Protein AF-A0A1J4SMI7-F1 (afdb_monomer_lite)

pLDDT: mean 74.28, std 28.97, range [27.97, 98.94]

Secondary structure (DSSP, 8-state):
----------------SS-HHHHHHHHHHHHHHHHHT----TT-SHHHHHHHHHH----SEEEEE---TT--HHHHTT--TTTEEEEE-GGG---HHHHHHHHIIIIIT--SEEEEEEETT-HHHHHHHHT----TTHHHHHHHHHHHHHHHHHH-TT--HHHHHHHHHHHHHHHHHHHHHHH-HHHHHHHHTTSSEEEEEEE-TTT--EEEEES-TTHHHHHHHHHHH--PPPPPPPPPPPPPPPP----------------------------------PPPP---------------------------------------------------PPPP-------

Foldseek 3Di:
DDDDDDDDDLPDDQDQPDALVVLVVLQQVQLVCLLVVNQPLPLADPVSVVCCVPVNAQEQEEEQEEPPPLCPPCSLSSHYDRHYHYHYYQLSADDDVNLVSVCCCCRVNSHQEYEREYEQPRPLLVCLLVVPDDDDCSVVVNVRLNVLLVVLCVVCVPDDDRRSSVSSRVSSQLSRLLCNLQVDPNVVVCVVVSSHFYWYWYQYSPSSHIPTPGHRPCSVVSSVVNCVVCPDDDDPDDDDDDDDDDDDDDDDDDDDDDDDDDDDDDDDDDDDDDDDDDDDDDDDDDDDDDDDDDDDDDDDDDDDDDDDDDDDDDDDDDDPDDDDDDDDDDDDDDDDDDDDDDDDDDD

Radius of gyration: 36.28 Å; chains: 1; bounding box: 124×106×62 Å

Sequence (347 aa):
MTFGFCAQAFASTFVPALPADEAMQLLKDGNARYAAGESKHQHQGADRRAETATGGQHPVATIIGCSDSREPLEIIFDQGVGDIFVIRVAGNVAGPDELGSIEYGVGHLGTPVILVLGHTGCGAVTAAVENARVHGNIPALINQIKPAVAKAKYWTPTARGAELLSKAIKANVWLTMENILRKSAEVREAVKDGQVLLVGGIYDLTTGKVEWLGQHPEQGKILAAASLVHKPKPKPKPKPKPKPKAESDSAAEAPAAEASAAETPGDAASAKSSASSAPVAPAKSGKTGKTGKPAKSTRSGKGGKAAKPATSDAQDEINPNAHSEGAGELLAPEPAAPAKSAKARHK

Structure (mmCIF, N/CA/C/O backbone):
data_AF-A0A1J4SMI7-F1
#
_entry.id   AF-A0A1J4SMI7-F1
#
loop_
_atom_site.group_PDB
_atom_site.id
_atom_site.type_symbol
_atom_site.label_atom_id
_atom_site.label_alt_id
_atom_site.label_comp_id
_atom_site.label_asym_id
_atom_site.label_entity_id
_atom_site.label_seq_id
_atom_site.pdbx_PDB_ins_code
_atom_site.Cartn_x
_atom_site.Cartn_y
_atom_site.Cartn_z
_atom_site.occupancy
_atom_site.B_iso_or_equiv
_atom_site.auth_seq_id
_atom_site.auth_comp_id
_atom_site.auth_asym_id
_atom_site.auth_atom_id
_atom_site.pdbx_PDB_model_num
ATOM 1 N N . MET A 1 1 ? -44.804 -14.123 -5.224 1.00 38.84 1 MET A N 1
ATOM 2 C CA . MET A 1 1 ? -44.233 -13.099 -6.128 1.00 38.84 1 MET A CA 1
ATOM 3 C C . MET A 1 1 ? -43.332 -12.196 -5.305 1.00 38.84 1 MET A C 1
ATOM 5 O O . MET A 1 1 ? -43.740 -11.794 -4.226 1.00 38.84 1 MET A O 1
ATOM 9 N N . THR A 1 2 ? -42.112 -11.945 -5.771 1.00 41.56 2 THR A N 1
ATOM 10 C CA . THR A 1 2 ? -41.060 -11.180 -5.084 1.00 41.56 2 THR A CA 1
ATOM 11 C C . THR A 1 2 ? -41.005 -9.740 -5.589 1.00 41.56 2 THR A C 1
ATOM 13 O O . THR A 1 2 ? -40.632 -9.531 -6.734 1.00 41.56 2 THR A O 1
ATOM 16 N N . PHE A 1 3 ? -41.306 -8.760 -4.734 1.00 39.16 3 PHE A N 1
ATOM 17 C CA . PHE A 1 3 ? -40.958 -7.336 -4.889 1.00 39.16 3 PHE A CA 1
ATOM 18 C C . PHE A 1 3 ? -41.035 -6.678 -3.497 1.00 39.16 3 PHE A C 1
ATOM 20 O O . PHE A 1 3 ? -41.968 -6.960 -2.755 1.00 39.16 3 PHE A O 1
ATOM 27 N N . GLY A 1 4 ? -40.119 -5.811 -3.068 1.00 34.34 4 GLY A N 1
ATOM 28 C CA . GLY A 1 4 ? -38.820 -5.461 -3.641 1.00 34.34 4 GLY A CA 1
ATOM 29 C C . GLY A 1 4 ? -38.078 -4.524 -2.681 1.00 34.34 4 GLY A C 1
ATOM 30 O O . GLY A 1 4 ? -38.677 -3.585 -2.163 1.00 34.34 4 GLY A O 1
ATOM 31 N N . PHE A 1 5 ? -36.789 -4.768 -2.427 1.00 39.06 5 PHE A N 1
ATOM 32 C CA . PHE A 1 5 ? -35.97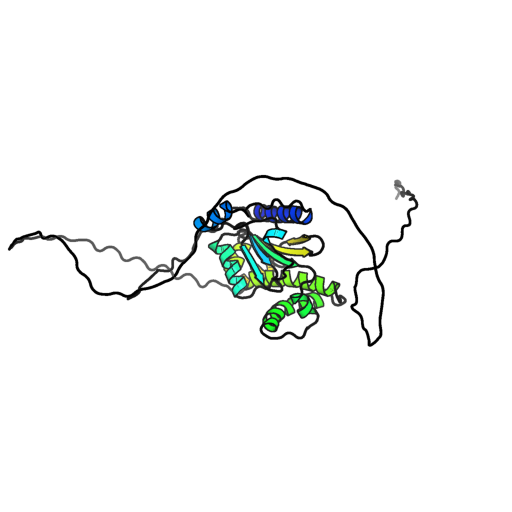4 -3.838 -1.642 1.00 39.06 5 PHE A CA 1
ATOM 33 C C . PHE A 1 5 ? -35.605 -2.639 -2.519 1.00 39.06 5 PHE A C 1
ATOM 35 O O . PHE A 1 5 ? -34.861 -2.769 -3.491 1.00 39.06 5 PHE A O 1
ATOM 42 N N . CYS A 1 6 ? -36.157 -1.471 -2.194 1.00 41.78 6 CYS A N 1
ATOM 43 C CA . CYS A 1 6 ? -35.802 -0.228 -2.861 1.00 41.78 6 CYS A CA 1
ATOM 44 C C . CYS A 1 6 ? -34.382 0.165 -2.434 1.00 41.78 6 CYS A C 1
ATOM 46 O O . CYS A 1 6 ? -34.146 0.417 -1.252 1.00 41.78 6 CYS A O 1
ATOM 48 N N . ALA A 1 7 ? -33.443 0.197 -3.380 1.00 44.12 7 ALA A N 1
ATOM 49 C CA . ALA A 1 7 ? -32.073 0.611 -3.112 1.00 44.12 7 ALA A CA 1
ATOM 50 C C . ALA A 1 7 ? -32.055 2.078 -2.655 1.00 44.12 7 ALA A C 1
ATOM 52 O O . ALA A 1 7 ? -32.277 2.994 -3.451 1.00 44.12 7 ALA A O 1
ATOM 53 N N . GLN A 1 8 ? -31.790 2.305 -1.368 1.00 43.31 8 GLN A N 1
ATOM 54 C CA . GLN A 1 8 ? -31.476 3.639 -0.877 1.00 43.31 8 GLN A CA 1
ATOM 55 C C . GLN A 1 8 ? -30.135 4.059 -1.479 1.00 43.31 8 GLN A C 1
ATOM 57 O O . GLN A 1 8 ? -29.125 3.378 -1.317 1.00 43.31 8 GLN A O 1
ATOM 62 N N . ALA A 1 9 ? -30.131 5.180 -2.198 1.00 44.16 9 ALA A N 1
ATOM 63 C CA . ALA A 1 9 ? -28.894 5.792 -2.647 1.00 44.16 9 ALA A CA 1
ATOM 64 C C . ALA A 1 9 ? -28.110 6.257 -1.412 1.00 44.16 9 ALA A C 1
ATOM 66 O O . ALA A 1 9 ? -28.589 7.122 -0.676 1.00 44.16 9 ALA A O 1
ATOM 67 N N . PHE A 1 10 ? -26.920 5.692 -1.200 1.00 46.53 10 PHE A N 1
ATOM 68 C CA . PHE A 1 10 ? -26.015 6.050 -0.109 1.00 46.53 10 PHE A CA 1
ATOM 69 C C . PHE A 1 10 ? -25.400 7.440 -0.333 1.00 46.53 10 PHE A C 1
ATOM 71 O O . PHE A 1 10 ? -24.218 7.589 -0.611 1.00 46.53 10 PHE A O 1
ATOM 78 N N . ALA A 1 11 ? -26.211 8.484 -0.177 1.00 40.84 11 ALA A N 1
ATOM 79 C CA . ALA A 1 11 ? -25.735 9.841 0.061 1.00 40.84 11 ALA A CA 1
ATOM 80 C C . ALA A 1 11 ? -25.455 10.019 1.564 1.00 40.84 11 ALA A C 1
ATOM 82 O O . ALA A 1 11 ? -26.064 10.863 2.221 1.00 40.84 11 ALA A O 1
ATOM 83 N N . SER A 1 12 ? -24.575 9.176 2.116 1.00 46.19 12 SER A N 1
ATOM 84 C CA . SER A 1 12 ? -24.061 9.377 3.470 1.00 46.19 12 SER A CA 1
ATOM 85 C C . SER A 1 12 ? -23.125 10.581 3.451 1.00 46.19 12 SER A C 1
ATOM 87 O O . SER A 1 12 ? -22.242 10.675 2.598 1.00 46.19 12 SER A O 1
ATOM 89 N N . THR A 1 13 ? -23.317 11.529 4.363 1.00 47.41 13 THR A N 1
ATOM 90 C CA . THR A 1 13 ? -22.372 12.634 4.535 1.00 47.41 13 THR A CA 1
ATOM 91 C C . THR A 1 13 ? -21.092 12.080 5.144 1.00 47.41 13 THR A C 1
ATOM 93 O O . THR A 1 13 ? -21.069 11.781 6.337 1.00 47.41 13 THR A O 1
ATOM 96 N N . PHE A 1 14 ? -20.048 11.939 4.325 1.00 54.88 14 PHE A N 1
ATOM 97 C CA . PHE A 1 14 ? -18.729 11.487 4.760 1.00 54.88 14 PHE A CA 1
ATOM 98 C C . PHE A 1 14 ? -18.208 12.379 5.899 1.00 54.88 14 PHE A C 1
ATOM 100 O O . PHE A 1 14 ? -17.877 13.549 5.694 1.00 54.88 14 PHE A O 1
ATOM 107 N N . VAL A 1 15 ? -18.155 11.806 7.100 1.00 55.84 15 VAL A N 1
ATOM 108 C CA . VAL A 1 15 ? -17.465 12.341 8.273 1.00 55.84 15 VAL A CA 1
ATOM 109 C C . VAL A 1 15 ? -16.682 11.164 8.855 1.00 55.84 15 VAL A C 1
ATOM 111 O O . VAL A 1 15 ? -17.299 10.272 9.442 1.00 55.84 15 VAL A O 1
ATOM 114 N N . PRO A 1 16 ? -15.357 11.099 8.653 1.00 62.56 16 PRO A N 1
ATOM 115 C CA . PRO A 1 16 ? -14.558 10.025 9.211 1.00 62.56 16 PRO A CA 1
ATOM 116 C C . PRO A 1 16 ? -14.486 10.219 10.727 1.00 62.56 16 PRO A C 1
ATOM 118 O O . PRO A 1 16 ? -14.353 11.343 11.213 1.00 62.56 16 PRO A O 1
ATOM 121 N N . ALA A 1 17 ? -14.572 9.126 11.487 1.00 71.44 17 ALA A N 1
ATOM 122 C CA . ALA A 1 17 ? -14.535 9.187 12.951 1.00 71.44 17 ALA A CA 1
ATOM 123 C C . ALA A 1 17 ? -13.172 9.648 13.507 1.00 71.44 17 ALA A C 1
ATOM 125 O O . ALA A 1 17 ? -13.088 10.048 14.665 1.00 71.44 17 ALA A O 1
ATOM 126 N N . LEU A 1 18 ? -12.122 9.595 12.679 1.00 87.94 18 LEU A N 1
ATOM 127 C CA . LEU A 1 18 ? -10.755 9.980 13.006 1.00 87.94 18 LEU A CA 1
ATOM 128 C C . LEU A 1 18 ? -10.194 10.916 11.915 1.00 87.94 18 LEU A C 1
ATOM 130 O O . LEU A 1 18 ? -10.392 10.636 10.728 1.00 87.94 18 LEU A O 1
ATOM 134 N N . PRO A 1 19 ? -9.479 11.999 12.266 1.00 93.06 19 PRO A N 1
ATOM 135 C CA . PRO A 1 19 ? -8.721 12.803 11.309 1.00 93.06 19 PRO A CA 1
ATOM 136 C C . PRO A 1 19 ? -7.661 11.989 10.547 1.00 93.06 19 PRO A C 1
ATOM 138 O O . PRO A 1 19 ? -7.075 11.039 11.068 1.00 93.06 19 PRO A O 1
ATOM 141 N N . ALA A 1 20 ? -7.394 12.364 9.293 1.00 95.75 20 ALA A N 1
ATOM 142 C CA . ALA A 1 20 ? -6.489 11.614 8.416 1.00 95.75 20 ALA A CA 1
ATOM 143 C C . ALA A 1 20 ? -5.011 11.674 8.846 1.00 95.75 20 ALA A C 1
ATOM 145 O O . ALA A 1 20 ? -4.246 10.745 8.588 1.00 95.75 20 ALA A O 1
ATOM 146 N N . ASP A 1 21 ? -4.596 12.757 9.497 1.00 95.69 21 ASP A N 1
ATOM 147 C CA . ASP A 1 21 ? -3.267 12.925 10.085 1.00 95.69 21 ASP A CA 1
ATOM 148 C C . ASP A 1 21 ? -3.081 12.059 11.338 1.00 95.69 21 ASP A C 1
ATOM 150 O O . ASP A 1 21 ? -2.047 11.402 11.464 1.00 95.69 21 ASP A O 1
ATOM 154 N N . GLU A 1 22 ? -4.096 11.972 12.200 1.00 96.94 22 GLU A N 1
ATOM 155 C CA . GLU A 1 22 ? -4.106 11.072 13.360 1.00 96.94 22 GLU A CA 1
ATOM 156 C C . GLU A 1 22 ? -4.107 9.595 12.928 1.00 96.94 22 GLU A C 1
ATOM 158 O O . GLU A 1 22 ? -3.269 8.816 13.386 1.00 96.94 22 GLU A O 1
ATOM 163 N N . ALA A 1 23 ? -4.943 9.222 11.953 1.00 97.50 23 ALA A N 1
ATOM 164 C CA . ALA A 1 23 ? -4.926 7.893 11.335 1.00 97.50 23 ALA A CA 1
ATOM 165 C C . ALA A 1 23 ? -3.545 7.541 10.746 1.00 97.50 23 ALA A C 1
ATOM 167 O O . ALA A 1 23 ? -3.024 6.444 10.961 1.00 97.50 23 ALA A O 1
ATOM 168 N N . MET A 1 24 ? -2.904 8.486 10.049 1.00 98.25 24 MET A N 1
ATOM 169 C CA . MET A 1 24 ? -1.536 8.310 9.550 1.00 98.25 24 MET A CA 1
ATOM 170 C C . MET A 1 24 ? -0.500 8.179 10.666 1.00 98.25 24 MET A C 1
ATOM 172 O O . MET A 1 24 ? 0.494 7.472 10.480 1.00 98.25 24 MET A O 1
ATOM 176 N N . GLN A 1 25 ? -0.687 8.857 11.799 1.00 98.44 25 GLN A N 1
ATOM 177 C CA . GLN A 1 25 ? 0.225 8.753 12.932 1.00 98.44 25 GLN A CA 1
ATOM 178 C C . GLN A 1 25 ? 0.105 7.386 13.616 1.00 98.44 25 GLN A C 1
ATOM 180 O O . GLN A 1 25 ? 1.134 6.767 13.873 1.00 98.44 25 GLN A O 1
ATOM 185 N N . LEU A 1 26 ? -1.110 6.848 13.779 1.00 98.06 26 LEU A N 1
ATOM 186 C CA . LEU A 1 26 ? -1.328 5.483 14.281 1.00 98.06 26 LEU A CA 1
ATOM 187 C C . LEU A 1 26 ? -0.586 4.430 13.442 1.00 98.06 26 LEU A C 1
ATOM 189 O O . LEU A 1 26 ? 0.089 3.567 14.008 1.00 98.06 26 LEU A O 1
ATOM 193 N N . LEU A 1 27 ? -0.644 4.528 12.106 1.00 98.69 27 LEU A N 1
ATOM 194 C CA . LEU A 1 27 ? 0.093 3.626 11.209 1.00 98.69 27 LEU A CA 1
ATOM 195 C C . LEU A 1 27 ? 1.616 3.791 11.341 1.00 98.69 27 LEU A C 1
ATOM 197 O O . LEU A 1 27 ? 2.344 2.799 11.393 1.00 98.69 27 LEU A O 1
ATOM 201 N N . LYS A 1 28 ? 2.121 5.029 11.423 1.00 98.81 28 LYS A N 1
ATOM 202 C CA . LYS A 1 28 ? 3.559 5.301 11.603 1.00 98.81 28 LYS A CA 1
ATOM 203 C C . LYS A 1 28 ? 4.084 4.763 12.929 1.00 98.81 28 LYS A C 1
ATOM 205 O O . LYS A 1 28 ? 5.100 4.073 12.936 1.00 98.81 28 LYS A O 1
ATOM 210 N N . ASP A 1 29 ? 3.383 5.038 14.024 1.00 98.69 29 ASP A N 1
ATOM 211 C CA . ASP A 1 29 ? 3.750 4.576 15.362 1.00 98.69 29 ASP A CA 1
ATOM 212 C C . ASP A 1 29 ? 3.643 3.053 15.462 1.00 98.69 29 ASP A C 1
ATOM 214 O O . ASP A 1 29 ? 4.455 2.412 16.126 1.00 98.69 29 ASP A O 1
ATOM 218 N N . GLY A 1 30 ? 2.649 2.462 14.798 1.00 98.75 30 GLY A N 1
ATOM 219 C CA . GLY A 1 30 ? 2.491 1.020 14.664 1.00 98.75 30 GLY A CA 1
ATOM 220 C C . GLY A 1 30 ? 3.671 0.359 13.961 1.00 98.75 30 GLY A C 1
ATOM 221 O O . GLY A 1 30 ? 4.266 -0.577 14.498 1.00 98.75 30 GLY A O 1
ATOM 222 N N . ASN A 1 31 ? 4.084 0.901 12.813 1.00 98.81 31 ASN A N 1
ATOM 223 C CA . ASN A 1 31 ? 5.259 0.405 12.100 1.00 98.81 31 ASN A CA 1
ATOM 224 C C . ASN A 1 31 ? 6.570 0.637 12.860 1.00 98.81 31 ASN A C 1
ATOM 226 O O . ASN A 1 31 ? 7.440 -0.232 12.848 1.00 98.81 31 ASN A O 1
ATOM 230 N N . ALA A 1 32 ? 6.703 1.761 13.568 1.00 98.81 32 ALA A N 1
ATOM 231 C CA . ALA A 1 32 ? 7.854 2.015 14.428 1.00 98.81 32 ALA A CA 1
ATOM 232 C C . ALA A 1 32 ? 7.977 0.957 15.539 1.00 98.81 32 ALA A C 1
ATOM 234 O O . ALA A 1 32 ? 9.067 0.422 15.739 1.00 98.81 32 ALA A O 1
ATOM 235 N N . ARG A 1 33 ? 6.865 0.597 16.201 1.00 98.75 33 ARG A N 1
ATOM 236 C CA . ARG A 1 33 ? 6.833 -0.482 17.207 1.00 98.75 33 ARG A CA 1
ATOM 237 C C . ARG A 1 33 ? 7.173 -1.841 16.606 1.00 98.75 33 ARG A C 1
ATOM 239 O O . ARG A 1 33 ? 8.028 -2.534 17.148 1.00 98.75 33 ARG A O 1
ATOM 246 N N . TYR A 1 34 ? 6.565 -2.200 15.475 1.00 98.69 34 TYR A N 1
ATOM 247 C CA . TYR A 1 34 ? 6.862 -3.457 14.784 1.00 98.69 34 TYR A CA 1
ATOM 248 C C . TYR A 1 34 ? 8.352 -3.577 14.421 1.00 98.69 34 TYR A C 1
ATOM 250 O O . TYR A 1 34 ? 8.999 -4.558 14.784 1.00 98.69 34 TYR A O 1
ATOM 258 N N . ALA A 1 35 ? 8.927 -2.547 13.792 1.00 98.56 35 ALA A N 1
ATOM 259 C CA . ALA A 1 35 ? 10.336 -2.526 13.395 1.00 98.56 35 ALA A CA 1
ATOM 260 C C . ALA A 1 35 ? 11.323 -2.501 14.582 1.00 98.56 35 ALA A C 1
ATOM 262 O O . ALA A 1 35 ? 12.492 -2.842 14.410 1.00 98.56 35 ALA A O 1
ATOM 263 N N . ALA A 1 36 ? 10.875 -2.089 15.773 1.00 98.50 36 ALA A N 1
ATOM 264 C CA . ALA A 1 36 ? 11.653 -2.136 17.013 1.00 98.50 36 ALA A CA 1
ATOM 265 C C . ALA A 1 36 ? 11.511 -3.467 17.783 1.00 98.50 36 ALA A C 1
ATOM 267 O O . ALA A 1 36 ? 12.274 -3.711 18.714 1.00 98.50 36 ALA A O 1
ATOM 268 N N . GLY A 1 37 ? 10.557 -4.332 17.415 1.00 98.12 37 GLY A N 1
ATOM 269 C CA . GLY A 1 37 ? 10.196 -5.518 18.204 1.00 98.12 37 GLY A CA 1
ATOM 270 C C . GLY A 1 37 ? 9.331 -5.207 19.436 1.00 98.12 37 GLY A C 1
ATOM 271 O O . GLY A 1 37 ? 9.250 -6.021 20.351 1.00 98.12 37 GLY A O 1
ATOM 272 N N . GLU A 1 38 ? 8.676 -4.043 19.457 1.00 98.38 38 GLU A N 1
ATOM 273 C CA . GLU A 1 38 ? 7.892 -3.490 20.575 1.00 98.38 38 GLU A CA 1
ATOM 274 C C . GLU A 1 38 ? 6.372 -3.476 20.291 1.00 98.38 38 GLU A C 1
ATOM 276 O O . GLU A 1 38 ? 5.623 -2.655 20.832 1.00 98.38 38 GLU A O 1
ATOM 281 N N . SER A 1 39 ? 5.902 -4.358 19.402 1.00 98.12 39 SER A N 1
ATOM 282 C CA . SER A 1 39 ? 4.478 -4.519 19.075 1.00 98.12 39 SER A CA 1
ATOM 283 C C . SER A 1 39 ? 3.621 -4.754 20.323 1.00 98.12 39 SER A C 1
ATOM 285 O O . SER A 1 39 ? 3.943 -5.575 21.183 1.00 98.12 39 SER A O 1
ATOM 287 N N . LYS A 1 40 ? 2.493 -4.044 20.415 1.00 97.31 40 LYS A N 1
ATOM 288 C CA . LYS A 1 40 ? 1.546 -4.142 21.535 1.00 97.31 40 LYS A CA 1
ATOM 289 C C . LYS A 1 40 ? 0.486 -5.219 21.320 1.00 97.31 40 LYS A C 1
ATOM 291 O O . LYS A 1 40 ? -0.157 -5.610 22.292 1.00 97.31 40 LYS A O 1
ATOM 296 N N . HIS A 1 41 ? 0.276 -5.669 20.079 1.00 96.06 41 HIS A N 1
ATOM 297 C CA . HIS A 1 41 ? -0.694 -6.714 19.720 1.00 96.06 41 HIS A CA 1
ATOM 298 C C . HIS A 1 41 ? -2.122 -6.432 20.230 1.00 96.06 41 HIS A C 1
ATOM 300 O O . HIS A 1 41 ? -2.857 -7.330 20.654 1.00 96.06 41 HIS A O 1
ATOM 306 N N . GLN A 1 42 ? -2.520 -5.157 20.207 1.00 93.56 42 GLN A N 1
ATOM 307 C CA . GLN A 1 42 ? -3.856 -4.727 20.616 1.00 93.56 42 GLN A CA 1
ATOM 308 C C . GLN A 1 42 ? -4.923 -5.293 19.668 1.00 93.56 42 GLN A C 1
ATOM 310 O O . GLN A 1 42 ? -4.643 -5.625 18.520 1.00 93.56 42 GLN A O 1
ATOM 315 N N . HIS A 1 43 ? -6.158 -5.432 20.161 1.00 96.06 43 HIS A N 1
ATOM 316 C CA . HIS A 1 43 ? -7.322 -5.808 19.343 1.00 96.06 43 HIS A CA 1
ATOM 317 C C . HIS A 1 43 ? -7.246 -7.203 18.665 1.00 96.06 43 HIS A C 1
ATOM 319 O O . HIS A 1 43 ? -7.962 -7.478 17.705 1.00 96.06 43 HIS A O 1
ATOM 325 N N . GLN A 1 44 ? -6.440 -8.136 19.190 1.00 96.56 44 GLN A N 1
ATOM 326 C CA . GLN A 1 44 ? -6.340 -9.523 18.678 1.00 96.56 44 GLN A CA 1
ATOM 327 C C . GLN A 1 44 ? -7.155 -10.556 19.500 1.00 96.56 44 GLN A C 1
ATOM 329 O O . GLN A 1 44 ? -7.315 -11.716 19.103 1.00 96.56 44 GLN A O 1
ATOM 334 N N . GLY A 1 45 ? -7.694 -10.140 20.653 1.00 97.06 45 GLY A N 1
ATOM 335 C CA . GLY A 1 45 ? -8.413 -10.989 21.612 1.00 97.06 45 GLY A CA 1
ATOM 336 C C . GLY A 1 45 ? -9.809 -11.455 21.171 1.00 97.06 45 GLY A C 1
ATOM 337 O O . GLY A 1 45 ? -10.350 -11.024 20.154 1.00 97.06 45 GLY A O 1
ATOM 338 N N . ALA A 1 46 ? -10.411 -12.354 21.959 1.00 97.75 46 ALA A N 1
ATOM 339 C CA . ALA A 1 46 ? -11.765 -12.858 21.705 1.00 97.75 46 ALA A CA 1
ATOM 340 C C . ALA A 1 46 ? -12.834 -11.760 21.815 1.00 97.75 46 ALA A C 1
ATOM 342 O O . ALA A 1 46 ? -13.723 -11.703 20.967 1.00 97.75 46 ALA A O 1
ATOM 343 N N . ASP A 1 47 ? -12.695 -10.867 22.795 1.00 96.94 47 ASP A N 1
ATOM 344 C CA . ASP A 1 47 ? -13.657 -9.795 23.064 1.00 96.94 47 ASP A CA 1
ATOM 345 C C . ASP A 1 47 ? -13.757 -8.825 21.880 1.00 96.94 47 ASP A C 1
ATOM 347 O O . ASP A 1 47 ? -14.857 -8.531 21.422 1.00 96.94 47 ASP A O 1
ATOM 351 N N . ARG A 1 48 ? -12.615 -8.441 21.287 1.00 97.12 48 ARG A N 1
ATOM 352 C CA . ARG A 1 48 ? -12.582 -7.622 20.064 1.00 97.12 48 ARG A CA 1
ATOM 353 C C . ARG A 1 48 ? -13.263 -8.312 18.885 1.00 97.12 48 ARG A C 1
ATOM 355 O O . ARG A 1 48 ? -13.999 -7.670 18.149 1.00 97.12 48 ARG A O 1
ATOM 362 N N . ARG A 1 49 ? -13.056 -9.623 18.703 1.00 97.38 49 ARG A N 1
ATOM 363 C CA . ARG A 1 49 ? -13.749 -10.368 17.637 1.00 97.38 49 ARG A CA 1
ATOM 364 C C . ARG A 1 49 ? -15.261 -10.380 17.853 1.00 97.38 49 ARG A C 1
ATOM 366 O O . ARG A 1 49 ? -15.994 -10.241 16.879 1.00 97.38 49 ARG A O 1
ATOM 373 N N . ALA A 1 50 ? -15.719 -10.533 19.097 1.00 97.56 50 ALA A N 1
ATOM 374 C CA . ALA A 1 50 ? -17.139 -10.485 19.437 1.00 97.56 50 ALA A CA 1
ATOM 375 C C . ALA A 1 50 ? -17.733 -9.087 19.194 1.00 97.56 50 ALA A C 1
ATOM 377 O O . ALA A 1 50 ? -18.777 -8.987 18.555 1.00 97.56 50 ALA A O 1
ATOM 378 N N . GLU A 1 51 ? -17.036 -8.032 19.627 1.00 96.00 51 GLU A N 1
ATOM 379 C CA . GLU A 1 51 ? -17.370 -6.627 19.364 1.00 96.00 51 GLU A CA 1
ATOM 380 C C . GLU A 1 51 ? -17.530 -6.368 17.859 1.00 96.00 51 GLU A C 1
ATOM 382 O O . GLU A 1 51 ? -18.599 -5.957 17.415 1.00 96.00 51 GLU A O 1
ATOM 387 N N . THR A 1 52 ? -16.514 -6.684 17.048 1.00 95.88 52 THR A N 1
ATOM 388 C CA . THR A 1 52 ? -16.555 -6.409 15.601 1.00 95.88 52 THR A CA 1
ATOM 389 C C . THR A 1 52 ? -17.570 -7.266 14.843 1.00 95.88 52 THR A C 1
ATOM 391 O O . THR A 1 52 ? -18.085 -6.850 13.809 1.00 95.88 52 THR A O 1
ATOM 394 N N . ALA A 1 53 ? -17.889 -8.465 15.344 1.00 96.62 53 ALA A N 1
ATOM 395 C CA . ALA A 1 53 ? -18.869 -9.348 14.714 1.00 96.62 53 ALA A CA 1
ATOM 396 C C . ALA A 1 53 ? -20.320 -8.863 14.888 1.00 96.62 53 ALA A C 1
ATOM 398 O O . ALA A 1 53 ? -21.167 -9.209 14.065 1.00 96.62 53 ALA A O 1
ATOM 399 N N . THR A 1 54 ? -20.619 -8.089 15.938 1.00 96.19 54 THR A N 1
ATOM 400 C CA . THR A 1 54 ? -21.974 -7.573 16.213 1.00 96.19 54 THR A CA 1
ATOM 401 C C . THR A 1 54 ? -22.116 -6.072 15.966 1.00 96.19 54 THR A C 1
ATOM 403 O O . THR A 1 54 ? -23.178 -5.640 15.525 1.00 96.19 54 THR A O 1
ATOM 406 N N . GLY A 1 55 ? -21.068 -5.284 16.222 1.00 93.44 55 GLY A N 1
ATOM 407 C CA . GLY A 1 55 ? -21.034 -3.832 16.016 1.00 93.44 55 GLY A CA 1
ATOM 408 C C . GLY A 1 55 ? -20.567 -3.391 14.625 1.00 93.44 55 GLY A C 1
ATOM 409 O O . GLY A 1 55 ? -20.774 -2.239 14.258 1.00 93.44 55 GLY A O 1
ATOM 410 N N . GLY A 1 56 ? -19.972 -4.292 13.837 1.00 94.50 56 GLY A N 1
ATOM 411 C CA . GLY A 1 56 ? -19.337 -3.961 12.560 1.00 94.50 56 GLY A CA 1
ATOM 412 C C . GLY A 1 56 ? -17.870 -3.544 12.717 1.00 94.50 56 GLY A C 1
ATOM 413 O O . GLY A 1 56 ? -17.233 -3.807 13.734 1.00 94.50 56 GLY A O 1
ATOM 414 N N . GLN A 1 57 ? -17.309 -2.920 11.679 1.00 94.38 57 GLN A N 1
ATOM 415 C CA . GLN A 1 57 ? -15.905 -2.503 11.643 1.00 94.38 57 GLN A CA 1
ATOM 416 C C . GLN A 1 57 ? -15.776 -0.996 11.400 1.00 94.38 57 GLN A C 1
ATOM 418 O O . GLN A 1 57 ? -16.502 -0.435 10.579 1.00 94.38 57 GLN A O 1
ATOM 423 N N . HIS A 1 58 ? -14.810 -0.364 12.068 1.00 94.94 58 HIS A N 1
ATOM 424 C CA . HIS A 1 58 ? -14.510 1.067 11.939 1.00 94.94 58 HIS A CA 1
ATOM 425 C C . HIS A 1 58 ? -13.003 1.289 11.716 1.00 94.94 58 HIS A C 1
ATOM 427 O O . HIS A 1 58 ? -12.319 1.817 12.594 1.00 94.94 58 HIS A O 1
ATOM 433 N N . PRO A 1 59 ? -12.460 0.827 10.574 1.00 97.62 59 PRO A N 1
ATOM 434 C CA . PRO A 1 59 ? -11.034 0.903 10.306 1.00 97.62 59 PRO A CA 1
ATOM 435 C C . PRO A 1 59 ? -10.553 2.346 10.115 1.00 97.62 59 PRO A C 1
ATOM 437 O O . PRO A 1 59 ? -11.233 3.169 9.504 1.00 97.62 59 PRO A O 1
ATOM 440 N N . VAL A 1 60 ? -9.338 2.645 10.577 1.00 97.38 60 VAL A N 1
ATOM 441 C CA . VAL A 1 60 ? -8.728 3.984 10.456 1.00 97.38 60 VAL A CA 1
ATOM 442 C C . VAL A 1 60 ? -8.097 4.231 9.082 1.00 97.38 60 VAL A C 1
ATOM 444 O O . VAL A 1 60 ? -7.830 5.373 8.716 1.00 97.38 60 VAL A O 1
ATOM 447 N N . ALA A 1 61 ? -7.863 3.176 8.299 1.00 98.56 61 ALA A N 1
ATOM 448 C CA . ALA A 1 61 ? -7.290 3.270 6.962 1.00 98.56 61 ALA A CA 1
ATOM 449 C C . ALA A 1 61 ? -7.733 2.114 6.059 1.00 98.56 61 ALA A C 1
ATOM 451 O O . ALA A 1 61 ? -7.892 0.980 6.515 1.00 98.56 61 ALA A O 1
ATOM 452 N N . THR A 1 62 ? -7.841 2.400 4.764 1.00 98.81 62 THR A N 1
ATOM 453 C CA . THR A 1 62 ? -7.833 1.402 3.692 1.00 98.81 62 THR A CA 1
ATOM 454 C C . THR A 1 62 ? -6.395 1.211 3.222 1.00 98.81 62 THR A C 1
ATOM 456 O O . THR A 1 62 ? -5.739 2.173 2.828 1.00 98.81 62 THR A O 1
ATOM 459 N N . ILE A 1 63 ? -5.879 -0.016 3.247 1.00 98.88 63 ILE A N 1
ATOM 460 C CA . ILE A 1 63 ? -4.501 -0.323 2.847 1.00 98.88 63 ILE A CA 1
ATOM 461 C C . ILE A 1 63 ? -4.520 -1.349 1.717 1.00 98.88 63 ILE A C 1
ATOM 463 O O . ILE A 1 63 ? -5.020 -2.461 1.890 1.00 98.88 63 ILE A O 1
ATOM 467 N N . ILE A 1 64 ? -3.938 -0.983 0.573 1.00 98.88 64 ILE A N 1
ATOM 468 C CA . ILE A 1 64 ? -3.665 -1.907 -0.528 1.00 98.88 64 ILE A CA 1
ATOM 469 C C . ILE A 1 64 ? -2.180 -2.274 -0.544 1.00 98.88 64 ILE A C 1
ATOM 471 O O . ILE A 1 64 ? -1.321 -1.417 -0.748 1.00 98.88 64 ILE A O 1
ATOM 475 N N . GLY A 1 65 ? -1.894 -3.556 -0.315 1.00 98.75 65 GLY A N 1
ATOM 476 C CA . GLY A 1 65 ? -0.547 -4.131 -0.282 1.00 98.75 65 GLY A CA 1
ATOM 477 C C . GLY A 1 65 ? -0.384 -5.322 -1.225 1.00 98.75 65 GLY A C 1
ATOM 478 O O . GLY A 1 65 ? -1.299 -5.694 -1.970 1.00 98.75 65 GLY A O 1
ATOM 479 N N . CYS A 1 66 ? 0.786 -5.953 -1.198 1.00 98.75 66 CYS A N 1
ATOM 480 C CA . CYS A 1 66 ? 1.057 -7.152 -1.978 1.00 98.75 66 CYS A CA 1
ATOM 481 C C . CYS A 1 66 ? 0.469 -8.406 -1.309 1.00 98.75 66 CYS A C 1
ATOM 483 O O . CYS A 1 66 ? 0.359 -8.507 -0.086 1.00 98.75 66 CYS A O 1
ATOM 485 N N . SER A 1 67 ? 0.162 -9.434 -2.103 1.00 98.56 67 SER A N 1
ATOM 486 C CA . SER A 1 67 ? -0.111 -10.793 -1.596 1.00 98.56 67 SER A CA 1
ATOM 487 C C . SER A 1 67 ? 1.146 -11.536 -1.099 1.00 98.56 67 SER A C 1
ATOM 489 O O . SER A 1 67 ? 1.053 -12.715 -0.766 1.00 98.56 67 SER A O 1
ATOM 491 N N . ASP A 1 68 ? 2.322 -10.896 -1.068 1.00 98.62 68 ASP A N 1
ATOM 492 C CA . ASP A 1 68 ? 3.570 -11.499 -0.580 1.00 98.62 68 ASP A CA 1
ATOM 493 C C . ASP A 1 68 ? 3.435 -11.907 0.896 1.00 98.62 68 ASP A C 1
ATOM 495 O O . ASP A 1 68 ? 3.088 -11.093 1.751 1.00 98.62 68 ASP A O 1
ATOM 499 N N . SER A 1 69 ? 3.693 -13.172 1.231 1.00 97.94 69 SER A N 1
ATOM 500 C CA . SER A 1 69 ? 3.478 -13.687 2.592 1.00 97.94 69 SER A CA 1
ATOM 501 C C . SER A 1 69 ? 4.354 -13.019 3.660 1.00 97.94 69 SER A C 1
ATOM 503 O O . SER A 1 69 ? 4.060 -13.154 4.846 1.00 97.94 69 SER A O 1
ATOM 505 N N . ARG A 1 70 ? 5.385 -12.265 3.255 1.00 98.44 70 ARG A N 1
ATOM 506 C CA . ARG A 1 70 ? 6.264 -11.468 4.126 1.00 98.44 70 ARG A CA 1
ATOM 507 C C . ARG A 1 70 ? 5.729 -10.056 4.401 1.00 98.44 70 ARG A C 1
ATOM 509 O O . ARG A 1 70 ? 6.351 -9.324 5.162 1.00 98.44 70 ARG A O 1
ATOM 516 N N . GLU A 1 71 ? 4.584 -9.689 3.819 1.00 98.00 71 GLU A N 1
ATOM 517 C CA . GLU A 1 71 ? 3.889 -8.409 4.023 1.00 98.00 71 GLU A CA 1
ATOM 518 C C . GLU A 1 71 ? 2.517 -8.570 4.743 1.00 98.00 71 GLU A C 1
ATOM 520 O O . GLU A 1 71 ? 1.465 -8.292 4.160 1.00 98.00 71 GLU A O 1
ATOM 525 N N . PRO A 1 72 ? 2.462 -9.072 5.997 1.00 97.44 72 PRO A N 1
ATOM 526 C CA . PRO A 1 72 ? 1.234 -9.096 6.797 1.00 97.44 72 PRO A CA 1
ATOM 527 C C . PRO A 1 72 ? 0.921 -7.701 7.369 1.00 97.44 72 PRO A C 1
ATOM 529 O O . PRO A 1 72 ? 1.494 -7.290 8.378 1.00 97.44 72 PRO A O 1
ATOM 532 N N . LEU A 1 73 ? 0.013 -6.968 6.721 1.00 98.44 73 LEU A N 1
ATOM 533 C CA . LEU A 1 73 ? -0.239 -5.544 6.984 1.00 98.44 73 LEU A CA 1
ATOM 534 C C . LEU A 1 73 ? -0.677 -5.244 8.426 1.00 98.44 73 LEU A C 1
ATOM 536 O O . LEU A 1 73 ? -0.169 -4.305 9.034 1.00 98.44 73 LEU A O 1
ATOM 540 N N . GLU A 1 74 ? -1.557 -6.061 9.001 1.00 98.56 74 GLU A N 1
ATOM 541 C CA . GLU A 1 74 ? -2.024 -5.927 10.385 1.00 98.56 74 GLU A CA 1
ATOM 542 C C . GLU A 1 74 ? -0.860 -6.037 11.380 1.00 98.56 74 GLU A C 1
ATOM 544 O O . GLU A 1 74 ? -0.783 -5.281 12.343 1.00 98.56 74 GLU A O 1
ATOM 549 N N . ILE A 1 75 ? 0.095 -6.934 11.113 1.00 98.44 75 ILE A N 1
ATOM 550 C CA . ILE A 1 75 ? 1.276 -7.139 11.959 1.00 98.44 75 ILE A CA 1
ATOM 551 C C . ILE A 1 75 ? 2.279 -5.991 11.767 1.00 98.44 75 ILE A C 1
ATOM 553 O O . ILE A 1 75 ? 2.765 -5.436 12.751 1.00 98.44 75 ILE A O 1
ATOM 557 N N . ILE A 1 76 ? 2.550 -5.601 10.516 1.00 98.56 76 ILE A N 1
ATOM 558 C CA . ILE A 1 76 ? 3.522 -4.550 10.151 1.00 98.56 76 ILE A CA 1
ATOM 559 C C . ILE A 1 76 ? 3.134 -3.176 10.701 1.00 98.56 76 ILE A C 1
ATOM 561 O O . ILE A 1 76 ? 4.017 -2.361 10.967 1.00 98.56 76 ILE A O 1
ATOM 565 N N . PHE A 1 77 ? 1.838 -2.916 10.880 1.00 98.75 77 PHE A N 1
ATOM 566 C CA . PHE A 1 77 ? 1.317 -1.690 11.485 1.00 98.75 77 PHE A CA 1
ATOM 567 C C . PHE A 1 77 ? 0.871 -1.866 12.948 1.00 98.75 77 PHE A C 1
ATOM 569 O O . PHE A 1 77 ? 0.278 -0.944 13.502 1.00 98.75 77 PHE A O 1
ATOM 576 N N . ASP A 1 78 ? 1.155 -3.006 13.592 1.00 98.56 78 ASP A N 1
ATOM 577 C CA . ASP A 1 78 ? 0.748 -3.321 14.976 1.00 98.56 78 ASP A CA 1
ATOM 578 C C . ASP A 1 78 ? -0.735 -2.992 15.257 1.00 98.56 78 ASP A C 1
ATOM 580 O O . ASP A 1 78 ? -1.076 -2.310 16.226 1.00 98.56 78 ASP A O 1
ATOM 584 N N . GLN A 1 79 ? -1.600 -3.441 14.345 1.00 98.25 79 GLN A N 1
ATOM 585 C CA . GLN A 1 79 ? -3.057 -3.315 14.375 1.00 98.25 79 GLN A CA 1
ATOM 586 C C . GLN A 1 79 ? -3.709 -4.674 14.689 1.00 98.25 79 GLN A C 1
ATOM 588 O O . GLN A 1 79 ? -3.071 -5.733 14.613 1.00 98.25 79 GLN A O 1
ATOM 593 N N . GLY A 1 80 ? -4.996 -4.662 15.031 1.00 97.62 80 GLY A N 1
ATOM 594 C CA . GLY A 1 80 ? -5.788 -5.867 15.259 1.00 97.62 80 GLY A CA 1
ATOM 595 C C . GLY A 1 80 ? -7.059 -5.945 14.416 1.00 97.62 80 GLY A C 1
ATOM 596 O O . GLY A 1 80 ? -7.184 -5.364 13.337 1.00 97.62 80 GLY A O 1
ATOM 597 N N . VAL A 1 81 ? -8.011 -6.742 14.901 1.00 97.94 81 VAL A N 1
ATOM 598 C CA . VAL A 1 81 ? -9.239 -7.073 14.174 1.00 97.94 81 VAL A CA 1
ATOM 599 C C . VAL A 1 81 ? -10.134 -5.839 14.065 1.00 97.94 81 VAL A C 1
ATOM 601 O O . VAL A 1 81 ? -10.554 -5.279 15.076 1.00 97.94 81 VAL A O 1
ATOM 604 N N . GLY A 1 82 ? -10.450 -5.455 12.825 1.00 96.94 82 GLY A N 1
ATOM 605 C CA . GLY A 1 82 ? -11.339 -4.335 12.500 1.00 96.94 82 GLY A CA 1
ATOM 606 C C . GLY A 1 82 ? -10.662 -2.964 12.404 1.00 96.94 82 GLY A C 1
ATOM 607 O O . GLY A 1 82 ? -11.336 -2.011 12.024 1.00 96.94 82 GLY A O 1
ATOM 608 N N . ASP A 1 83 ? -9.362 -2.866 12.699 1.00 97.62 83 ASP A N 1
ATOM 609 C CA . ASP A 1 83 ? -8.645 -1.585 12.815 1.00 97.62 83 ASP A CA 1
ATOM 610 C C . ASP A 1 83 ? -8.179 -1.013 11.465 1.00 97.62 83 ASP A C 1
ATOM 612 O O . ASP A 1 83 ? -8.089 0.203 11.303 1.00 97.62 83 ASP A O 1
ATOM 616 N N . ILE A 1 84 ? -7.918 -1.869 10.473 1.00 98.50 84 ILE A N 1
ATOM 617 C CA . ILE A 1 84 ? -7.587 -1.479 9.093 1.00 98.50 84 ILE A CA 1
ATOM 618 C C . ILE A 1 84 ? -8.378 -2.318 8.084 1.00 98.50 84 ILE A C 1
ATOM 620 O O . ILE A 1 84 ? -8.682 -3.486 8.328 1.00 98.50 84 ILE A O 1
ATOM 624 N N . PHE A 1 85 ? -8.722 -1.719 6.943 1.00 98.75 85 PHE A N 1
ATOM 625 C CA . PHE A 1 85 ? -9.377 -2.400 5.829 1.00 98.75 85 PHE A CA 1
ATOM 626 C C . PHE A 1 85 ? -8.324 -2.820 4.802 1.00 98.75 85 PHE A C 1
ATOM 628 O O . PHE A 1 85 ? -7.664 -1.975 4.200 1.00 98.75 85 PHE A O 1
ATOM 635 N N . VAL A 1 86 ? -8.127 -4.127 4.639 1.00 98.69 86 VAL A N 1
ATOM 636 C CA . VAL A 1 86 ? -6.964 -4.694 3.946 1.00 98.69 86 VAL A CA 1
ATOM 637 C C . VAL A 1 86 ? -7.339 -5.272 2.583 1.00 98.69 86 VAL A C 1
ATOM 639 O O . VAL A 1 86 ? -8.205 -6.135 2.470 1.00 98.69 86 VAL A O 1
ATOM 642 N N . ILE A 1 87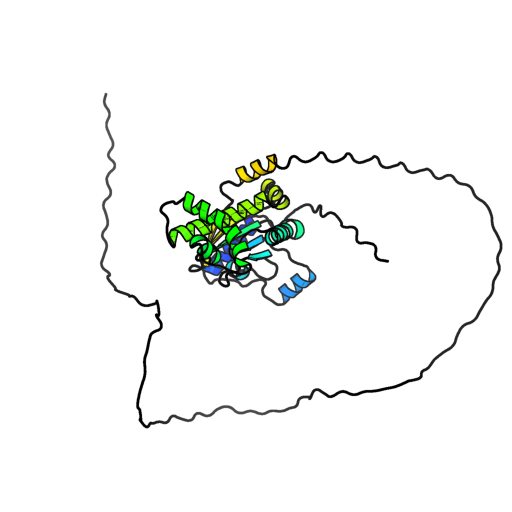 ? -6.620 -4.834 1.549 1.00 98.81 87 ILE A N 1
ATOM 643 C CA . ILE A 1 87 ? -6.723 -5.311 0.166 1.00 98.81 87 ILE A CA 1
ATOM 644 C C . ILE A 1 87 ? -5.343 -5.836 -0.239 1.00 98.81 87 ILE A C 1
ATOM 646 O O . ILE A 1 87 ? -4.339 -5.140 -0.080 1.00 98.81 87 ILE A O 1
ATOM 650 N N . ARG A 1 88 ? -5.255 -7.073 -0.741 1.00 98.62 88 ARG A N 1
ATOM 651 C CA . ARG A 1 88 ? -3.964 -7.709 -1.058 1.00 98.62 88 ARG A CA 1
ATOM 652 C C . ARG A 1 88 ? -3.989 -8.414 -2.405 1.00 98.62 88 ARG A C 1
ATOM 654 O O . ARG A 1 88 ? -4.610 -9.465 -2.544 1.00 98.62 88 ARG A O 1
ATOM 661 N N . VAL A 1 89 ? -3.231 -7.885 -3.359 1.00 98.62 89 VAL A N 1
ATOM 662 C CA . VAL A 1 89 ? -3.047 -8.459 -4.702 1.00 98.62 89 VAL A CA 1
ATOM 663 C C . VAL A 1 89 ? -1.559 -8.486 -5.052 1.00 98.62 89 VAL A C 1
ATOM 665 O O . VAL A 1 89 ? -0.806 -7.610 -4.635 1.00 98.62 89 VAL A O 1
ATOM 668 N N . ALA A 1 90 ? -1.080 -9.486 -5.795 1.00 98.56 90 ALA A N 1
ATOM 669 C CA . ALA A 1 90 ? 0.340 -9.569 -6.135 1.00 98.56 90 ALA A CA 1
ATOM 670 C C . ALA A 1 90 ? 0.795 -8.320 -6.921 1.00 98.56 90 ALA A C 1
ATOM 672 O O . ALA A 1 90 ? 0.179 -7.925 -7.909 1.00 98.56 90 ALA A O 1
ATOM 673 N N . GLY A 1 91 ? 1.868 -7.673 -6.463 1.00 98.12 91 GLY A N 1
ATOM 674 C CA . GLY A 1 91 ? 2.323 -6.398 -7.023 1.00 98.12 91 GLY A CA 1
ATOM 675 C C . GLY A 1 91 ? 1.404 -5.205 -6.740 1.00 98.12 91 GLY A C 1
ATOM 676 O O . GLY A 1 91 ? 1.508 -4.216 -7.460 1.00 98.12 91 GLY A O 1
ATOM 677 N N . ASN A 1 92 ? 0.518 -5.287 -5.737 1.00 98.50 92 ASN A N 1
ATOM 678 C CA . ASN A 1 92 ? -0.257 -4.171 -5.174 1.00 98.50 92 ASN A CA 1
ATOM 679 C C . ASN A 1 92 ? -1.009 -3.304 -6.218 1.00 98.50 92 ASN A C 1
ATOM 681 O O . ASN A 1 92 ? -1.134 -2.095 -6.048 1.00 98.50 92 ASN A O 1
ATOM 685 N N . VAL A 1 93 ? -1.463 -3.909 -7.323 1.00 98.56 93 VAL A N 1
ATOM 686 C CA . VAL A 1 93 ? -2.106 -3.233 -8.465 1.00 98.56 93 VAL A CA 1
ATOM 687 C C . VAL A 1 93 ? -3.544 -2.785 -8.162 1.00 98.56 93 VAL A C 1
ATOM 689 O O . VAL A 1 93 ? -4.221 -3.388 -7.345 1.00 98.56 93 VAL A O 1
ATOM 692 N N . ALA A 1 94 ? -4.040 -1.759 -8.864 1.00 98.00 94 ALA A N 1
ATOM 693 C CA . ALA A 1 94 ? -5.435 -1.307 -8.771 1.00 98.00 94 ALA A CA 1
ATOM 694 C C . ALA A 1 94 ? -6.218 -1.610 -10.067 1.00 98.00 94 ALA A C 1
ATOM 696 O O . ALA A 1 94 ? -6.273 -0.781 -10.996 1.00 98.00 94 ALA A O 1
ATOM 697 N N . GLY A 1 95 ? -6.788 -2.816 -10.124 1.00 96.62 95 GLY A N 1
ATOM 698 C CA . GLY A 1 95 ? -7.778 -3.267 -11.101 1.00 96.62 95 GLY A CA 1
ATOM 699 C C . GLY A 1 95 ? -9.218 -3.041 -10.610 1.00 96.62 95 GLY A C 1
ATOM 700 O O . GLY A 1 95 ? -9.426 -2.327 -9.631 1.00 96.62 95 GLY A O 1
ATOM 701 N N . PRO A 1 96 ? -10.239 -3.579 -11.306 1.00 96.94 96 PRO A N 1
ATOM 702 C CA . PRO A 1 96 ? -11.646 -3.328 -10.974 1.00 96.94 96 PRO A CA 1
ATOM 703 C C . PRO A 1 96 ? -12.042 -3.769 -9.559 1.00 96.94 96 PRO A C 1
ATOM 705 O O . PRO A 1 96 ? -12.693 -3.003 -8.851 1.00 96.94 96 PRO A O 1
ATOM 708 N N . ASP A 1 97 ? -11.615 -4.961 -9.137 1.00 98.12 97 ASP A N 1
ATOM 709 C CA . ASP A 1 97 ? -11.996 -5.541 -7.845 1.00 98.12 97 ASP A CA 1
ATOM 710 C C . ASP A 1 97 ? -11.299 -4.821 -6.679 1.00 98.12 97 ASP A C 1
ATOM 712 O O . ASP A 1 97 ? -11.910 -4.556 -5.639 1.00 98.12 97 ASP A O 1
ATOM 716 N N . GLU A 1 98 ? -10.037 -4.416 -6.866 1.00 98.69 98 GLU A N 1
ATOM 717 C CA . GLU A 1 98 ? -9.321 -3.612 -5.876 1.00 98.69 98 GLU A CA 1
ATOM 718 C C . GLU A 1 98 ? -9.886 -2.192 -5.788 1.00 98.69 98 GLU A C 1
ATOM 720 O O . GLU A 1 98 ? -10.034 -1.668 -4.688 1.00 98.69 98 GLU A O 1
ATOM 725 N N . LEU A 1 99 ? -10.256 -1.572 -6.916 1.00 98.62 99 LEU A N 1
ATOM 726 C CA . LEU A 1 99 ? -10.887 -0.248 -6.925 1.00 98.62 99 LEU A CA 1
ATOM 727 C C . LEU A 1 99 ? -12.245 -0.262 -6.217 1.00 98.62 99 LEU A C 1
ATOM 729 O O . LEU A 1 99 ? -12.462 0.583 -5.356 1.00 98.62 99 LEU A O 1
ATOM 733 N N . GLY A 1 100 ? -13.111 -1.238 -6.508 1.00 98.56 100 GLY A N 1
ATOM 734 C CA . GLY A 1 100 ? -14.396 -1.380 -5.814 1.00 98.56 100 GLY A CA 1
ATOM 735 C C . GLY A 1 100 ? -14.232 -1.647 -4.312 1.00 98.56 100 GLY A C 1
ATOM 736 O O . GLY A 1 100 ? -15.010 -1.150 -3.501 1.00 98.56 100 GLY A O 1
ATOM 737 N N . SER A 1 101 ? -13.171 -2.360 -3.920 1.00 98.75 101 SER A N 1
ATOM 738 C CA . SER A 1 101 ? -12.820 -2.549 -2.507 1.00 98.75 101 SER A CA 1
ATOM 739 C C . SER A 1 101 ? -12.336 -1.246 -1.850 1.00 98.75 101 SER A C 1
ATOM 741 O O . SER A 1 101 ? -12.720 -0.956 -0.719 1.00 98.75 101 SER A O 1
ATOM 743 N N . ILE A 1 102 ? -11.540 -0.423 -2.545 1.00 98.81 102 ILE A N 1
ATOM 744 C CA . ILE A 1 102 ? -11.117 0.900 -2.045 1.00 98.81 102 ILE A CA 1
ATOM 745 C C . ILE A 1 102 ? -12.322 1.843 -1.914 1.00 98.81 102 ILE A C 1
ATOM 747 O O . ILE A 1 102 ? -12.436 2.550 -0.914 1.00 98.81 102 ILE A O 1
ATOM 751 N N . GLU A 1 103 ? -13.233 1.836 -2.889 1.00 98.50 103 GLU A N 1
ATOM 752 C CA . GLU A 1 103 ? -14.483 2.606 -2.851 1.00 98.50 103 GLU A CA 1
ATOM 753 C C . GLU A 1 103 ? -15.360 2.183 -1.663 1.00 98.50 103 GLU A C 1
ATOM 755 O O . GLU A 1 103 ? -15.845 3.042 -0.935 1.00 98.50 103 GLU A O 1
ATOM 760 N N . TYR A 1 104 ? -15.469 0.883 -1.364 1.00 98.44 104 TYR A N 1
ATOM 761 C CA . TYR A 1 104 ? -16.144 0.406 -0.150 1.00 98.44 104 TYR A CA 1
ATOM 762 C C . TYR A 1 104 ? -15.477 0.921 1.139 1.00 98.44 104 TYR A C 1
ATOM 764 O O . TYR A 1 104 ? -16.158 1.415 2.040 1.00 98.44 104 TYR A O 1
ATOM 772 N N . GLY A 1 105 ? -14.145 0.862 1.227 1.00 97.88 105 GLY A N 1
ATOM 773 C CA . GLY A 1 105 ? -13.397 1.390 2.371 1.00 97.88 105 GLY A CA 1
ATOM 774 C C . GLY A 1 105 ? -13.628 2.890 2.605 1.00 97.88 105 GLY A C 1
ATOM 775 O O . GLY A 1 105 ? -13.874 3.319 3.733 1.00 97.88 105 GLY A O 1
ATOM 776 N N . VAL A 1 106 ? -13.633 3.690 1.538 1.00 95.88 106 VAL A N 1
ATOM 777 C CA . VAL A 1 106 ? -13.877 5.140 1.610 1.00 95.88 106 VAL A CA 1
ATOM 778 C C . VAL A 1 106 ? -15.349 5.476 1.852 1.00 95.88 106 VAL A C 1
ATOM 780 O O . VAL A 1 106 ? -15.665 6.140 2.836 1.00 95.88 106 VAL A O 1
ATOM 783 N N . GLY A 1 107 ? -16.249 5.045 0.969 1.00 94.25 107 GLY A N 1
ATOM 784 C CA . GLY A 1 107 ? -17.644 5.486 0.946 1.00 94.25 107 GLY A CA 1
ATOM 785 C C . GLY A 1 107 ? -18.553 4.785 1.946 1.00 94.25 107 GLY A C 1
ATOM 786 O O . GLY A 1 107 ? -19.495 5.397 2.451 1.00 94.25 107 GLY A O 1
ATOM 787 N N . HIS A 1 108 ? -18.283 3.510 2.250 1.00 95.06 108 HIS A N 1
ATOM 788 C CA . HIS A 1 108 ? -19.096 2.728 3.182 1.00 95.06 108 HIS A CA 1
ATOM 789 C C . HIS A 1 108 ? -18.492 2.675 4.589 1.00 95.06 108 HIS A C 1
ATOM 791 O O . HIS A 1 108 ? -19.210 2.910 5.559 1.00 95.06 108 HIS A O 1
ATOM 797 N N . LEU A 1 109 ? -17.189 2.397 4.715 1.00 95.88 109 LEU A N 1
ATOM 798 C CA . LEU A 1 109 ? -16.520 2.317 6.024 1.00 95.88 109 LEU A CA 1
ATOM 799 C C . LEU A 1 109 ? -15.987 3.667 6.532 1.00 95.88 109 LEU A C 1
ATOM 801 O O . LEU A 1 109 ? -15.676 3.781 7.716 1.00 95.88 109 LEU A O 1
ATOM 805 N N . GLY A 1 110 ? -15.904 4.689 5.674 1.00 95.44 110 GLY A N 1
ATOM 806 C CA . GLY A 1 110 ? -15.489 6.035 6.070 1.00 95.44 110 GLY A CA 1
ATOM 807 C C . GLY A 1 110 ? -13.996 6.172 6.375 1.00 95.44 110 GLY A C 1
ATOM 808 O O . GLY A 1 110 ? -13.632 7.030 7.179 1.00 95.44 110 GLY A O 1
ATOM 809 N N . THR A 1 111 ? -13.119 5.345 5.786 1.00 97.38 111 THR A N 1
ATOM 810 C CA . THR A 1 111 ? -11.679 5.402 6.094 1.00 97.38 111 THR A CA 1
ATOM 811 C C . THR A 1 111 ? -11.067 6.737 5.633 1.00 97.38 111 THR A C 1
ATOM 813 O O . THR A 1 111 ? -11.082 7.007 4.428 1.00 97.38 111 THR A O 1
ATOM 816 N N . PRO A 1 112 ? -10.463 7.549 6.524 1.00 97.56 112 PRO A N 1
ATOM 817 C CA . PRO A 1 112 ? -9.864 8.847 6.175 1.00 97.56 112 PRO A CA 1
ATOM 818 C C . PRO A 1 112 ? -8.545 8.738 5.392 1.00 97.56 112 PRO A C 1
ATOM 820 O O . PRO A 1 112 ? -8.063 9.728 4.842 1.00 97.56 112 PRO A O 1
ATOM 823 N N . VAL A 1 113 ? -7.932 7.553 5.354 1.00 98.69 113 VAL A N 1
ATOM 824 C CA . VAL A 1 113 ? -6.628 7.299 4.730 1.00 98.69 113 VAL A CA 1
ATOM 825 C C . VAL A 1 113 ? -6.738 6.156 3.730 1.00 98.69 113 VAL A C 1
ATOM 827 O O . VAL A 1 113 ? -7.308 5.110 4.042 1.00 98.69 113 VAL A O 1
ATOM 830 N N . ILE A 1 114 ? -6.114 6.328 2.563 1.00 98.88 114 ILE A N 1
ATOM 831 C CA . ILE A 1 114 ? -5.748 5.228 1.666 1.00 98.88 114 ILE A CA 1
ATOM 832 C C . ILE A 1 114 ? -4.224 5.134 1.623 1.00 98.88 114 ILE A C 1
ATOM 834 O O . ILE A 1 114 ? -3.559 6.077 1.188 1.00 98.88 114 ILE A O 1
ATOM 838 N N . LEU A 1 115 ? -3.670 3.986 2.007 1.00 98.94 115 LEU A N 1
ATOM 839 C CA . LEU A 1 115 ? -2.249 3.678 1.860 1.00 98.94 115 LEU A CA 1
ATOM 840 C C . LEU A 1 115 ? -2.034 2.654 0.743 1.00 98.94 115 LEU A C 1
ATOM 842 O O . LEU A 1 115 ? -2.515 1.526 0.816 1.00 98.94 115 LEU A O 1
ATOM 846 N N . VAL A 1 116 ? -1.260 3.037 -0.270 1.00 98.94 116 VAL A N 1
ATOM 847 C CA . VAL A 1 116 ? -0.698 2.112 -1.260 1.00 98.94 116 VAL A CA 1
ATOM 848 C C . VAL A 1 116 ? 0.687 1.688 -0.788 1.00 98.94 116 VAL A C 1
ATOM 850 O O . VAL A 1 116 ? 1.624 2.490 -0.822 1.00 98.94 116 VAL A O 1
ATOM 853 N N . LEU A 1 117 ? 0.826 0.436 -0.361 1.00 98.94 117 LEU A N 1
ATOM 854 C CA . LEU A 1 117 ? 2.087 -0.131 0.104 1.00 98.94 117 LEU A CA 1
ATOM 855 C C . LEU A 1 117 ? 2.664 -1.066 -0.966 1.00 98.94 117 LEU A C 1
ATOM 857 O O . LEU A 1 117 ? 2.048 -2.054 -1.362 1.00 98.94 117 LEU A O 1
ATOM 861 N N . GLY A 1 118 ? 3.844 -0.718 -1.474 1.00 98.81 118 GLY A N 1
ATOM 862 C CA . GLY A 1 118 ? 4.720 -1.677 -2.146 1.00 98.81 118 GLY A CA 1
ATOM 863 C C . GLY A 1 118 ? 5.759 -2.202 -1.160 1.00 98.81 118 GLY A C 1
ATOM 864 O O . GLY A 1 118 ? 5.896 -1.663 -0.066 1.00 98.81 118 GLY A O 1
ATOM 865 N N . HIS A 1 119 ? 6.566 -3.183 -1.561 1.00 98.88 119 HIS A N 1
ATOM 866 C CA . HIS A 1 119 ? 7.645 -3.688 -0.709 1.00 98.88 119 HIS A CA 1
ATOM 867 C C . HIS A 1 119 ? 8.925 -4.017 -1.485 1.00 98.88 119 HIS A C 1
ATOM 869 O O . HIS A 1 119 ? 8.898 -4.250 -2.700 1.00 98.88 119 HIS A O 1
ATOM 875 N N . THR A 1 120 ? 10.063 -4.051 -0.787 1.00 98.81 120 THR A N 1
ATOM 876 C CA . THR A 1 120 ? 11.349 -4.450 -1.379 1.00 98.81 120 THR A CA 1
ATOM 877 C C . THR A 1 120 ? 11.316 -5.916 -1.834 1.00 98.81 120 THR A C 1
ATOM 879 O O . THR A 1 120 ? 10.628 -6.757 -1.261 1.00 98.81 120 THR A O 1
ATOM 882 N N . GLY A 1 121 ? 12.001 -6.237 -2.939 1.00 97.75 121 GLY A N 1
ATOM 883 C CA . GLY A 1 121 ? 12.049 -7.609 -3.470 1.00 97.75 121 GLY A CA 1
ATOM 884 C C . GLY A 1 121 ? 10.711 -8.183 -3.974 1.00 97.75 121 GLY A C 1
ATOM 885 O O . GLY A 1 121 ? 10.536 -9.402 -3.956 1.00 97.75 121 GLY A O 1
ATOM 886 N N . CYS A 1 122 ? 9.762 -7.340 -4.401 1.00 98.75 122 CYS A N 1
ATOM 887 C CA . CYS A 1 122 ? 8.450 -7.776 -4.889 1.00 98.75 122 CYS A CA 1
ATOM 888 C C . CYS A 1 122 ? 8.527 -8.649 -6.155 1.00 98.75 122 CYS A C 1
ATOM 890 O O . CYS A 1 122 ? 8.795 -8.152 -7.250 1.00 98.75 122 CYS A O 1
ATOM 892 N N . GLY A 1 123 ? 8.207 -9.943 -6.022 1.00 98.50 123 GLY A N 1
ATOM 893 C CA . GLY A 1 123 ? 8.327 -10.929 -7.105 1.00 98.50 123 GLY A CA 1
ATOM 894 C C . GLY A 1 123 ? 7.497 -10.616 -8.357 1.00 98.50 123 GLY A C 1
ATOM 895 O O . GLY A 1 123 ? 7.953 -10.867 -9.471 1.00 98.50 123 GLY A O 1
ATOM 896 N N . ALA A 1 124 ? 6.319 -10.002 -8.205 1.00 98.50 124 ALA A N 1
ATOM 897 C CA . ALA A 1 124 ? 5.504 -9.572 -9.345 1.00 98.50 124 ALA A CA 1
ATOM 898 C C . ALA A 1 124 ? 6.164 -8.420 -10.128 1.00 98.50 124 ALA A C 1
ATOM 900 O O . ALA A 1 124 ? 6.133 -8.404 -11.360 1.00 98.50 124 ALA A O 1
ATOM 901 N N . VAL A 1 125 ? 6.822 -7.484 -9.433 1.00 98.75 125 VAL A N 1
ATOM 902 C CA . VAL A 1 125 ? 7.579 -6.406 -10.085 1.00 98.75 125 VAL A CA 1
ATOM 903 C C . VAL A 1 125 ? 8.870 -6.950 -10.700 1.00 98.75 125 VAL A C 1
ATOM 905 O O . VAL A 1 125 ? 9.179 -6.590 -11.833 1.00 98.75 125 VAL A O 1
ATOM 908 N N . THR A 1 126 ? 9.570 -7.878 -10.038 1.00 98.69 126 THR A N 1
ATOM 909 C CA . THR A 1 126 ? 10.732 -8.592 -10.603 1.00 98.69 126 THR A CA 1
ATOM 910 C C . THR A 1 126 ? 10.378 -9.275 -11.925 1.00 98.69 126 THR A C 1
ATOM 912 O O . THR A 1 126 ? 10.991 -8.979 -12.951 1.00 98.69 126 THR A O 1
ATOM 915 N N . ALA A 1 127 ? 9.309 -10.078 -11.953 1.00 98.31 127 ALA A N 1
ATOM 916 C CA . ALA A 1 127 ? 8.833 -10.740 -13.169 1.00 98.31 127 ALA A CA 1
ATOM 917 C C . ALA A 1 127 ? 8.490 -9.748 -14.302 1.00 98.31 127 ALA A C 1
ATOM 919 O O . ALA A 1 127 ? 8.734 -10.036 -15.477 1.00 98.31 127 ALA A O 1
ATOM 920 N N . ALA A 1 128 ? 7.969 -8.561 -13.968 1.00 98.31 128 ALA A N 1
ATOM 921 C CA . ALA A 1 128 ? 7.709 -7.491 -14.932 1.00 98.31 128 ALA A CA 1
ATOM 922 C C . ALA A 1 128 ? 8.995 -6.793 -15.431 1.00 98.31 128 ALA A C 1
ATOM 924 O O . ALA A 1 128 ? 9.079 -6.435 -16.607 1.00 98.31 128 ALA A O 1
ATOM 925 N N . VAL A 1 129 ? 9.999 -6.599 -14.567 1.00 98.25 129 VAL A N 1
ATOM 926 C CA . VAL A 1 129 ? 11.303 -5.992 -14.905 1.00 98.25 129 VAL A CA 1
ATOM 927 C C . VAL A 1 129 ? 12.104 -6.888 -15.851 1.00 98.25 129 VAL A C 1
ATOM 929 O O . VAL A 1 129 ? 12.645 -6.391 -16.848 1.00 98.25 129 VAL A O 1
ATOM 932 N N . GLU A 1 130 ? 12.132 -8.186 -15.550 1.00 97.50 130 GLU A N 1
ATOM 933 C CA . GLU A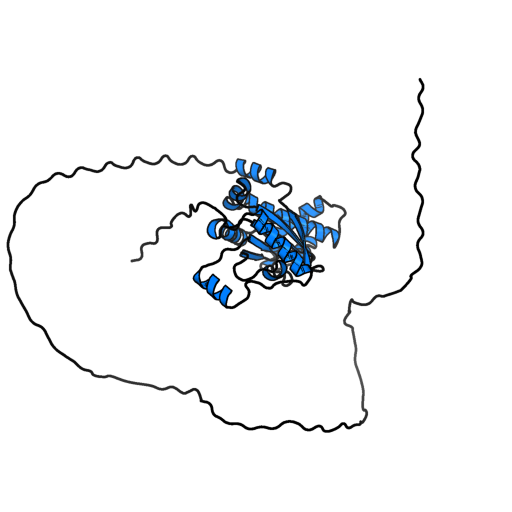 1 130 ? 12.888 -9.233 -16.250 1.00 97.50 130 GLU A CA 1
ATOM 934 C C . GLU A 1 130 ? 12.192 -9.752 -17.520 1.00 97.50 130 GLU A C 1
ATOM 936 O O . GLU A 1 130 ? 12.810 -10.451 -18.318 1.00 97.50 130 GLU A O 1
ATOM 941 N N . ASN A 1 131 ? 10.923 -9.385 -17.747 1.00 95.56 131 ASN A N 1
ATOM 942 C CA . ASN A 1 131 ? 10.048 -9.977 -18.771 1.00 95.56 131 ASN A CA 1
ATOM 943 C C . ASN A 1 131 ? 9.935 -11.509 -18.640 1.00 95.56 131 ASN A C 1
ATOM 945 O O . ASN A 1 131 ? 9.990 -12.237 -19.636 1.00 95.56 131 ASN A O 1
ATOM 949 N N . ALA A 1 132 ? 9.782 -12.002 -17.409 1.00 96.25 132 ALA A N 1
ATOM 950 C CA . ALA A 1 132 ? 9.713 -13.429 -17.119 1.00 96.25 132 ALA A CA 1
ATOM 951 C C . ALA A 1 132 ? 8.572 -14.125 -17.889 1.00 96.25 132 ALA A C 1
ATOM 953 O O . ALA A 1 132 ? 7.482 -13.574 -18.076 1.00 96.25 132 ALA A O 1
ATOM 954 N N . ARG A 1 133 ? 8.807 -15.374 -18.314 1.00 95.94 133 ARG A N 1
ATOM 955 C CA . ARG A 1 133 ? 7.771 -16.210 -18.938 1.00 95.94 133 ARG A CA 1
ATOM 956 C C . ARG A 1 133 ? 6.768 -16.657 -17.874 1.00 95.94 133 ARG A C 1
ATOM 958 O O . ARG A 1 133 ? 7.061 -17.528 -17.064 1.00 95.94 133 ARG A O 1
ATOM 965 N N . VAL A 1 134 ? 5.580 -16.063 -17.907 1.00 95.75 134 VAL A N 1
ATOM 966 C CA . VAL A 1 134 ? 4.467 -16.330 -16.984 1.00 95.75 134 VAL A CA 1
ATOM 967 C C . VAL A 1 134 ? 3.265 -16.930 -17.719 1.00 95.75 134 VAL A C 1
ATOM 969 O O . VAL A 1 134 ? 3.113 -16.739 -18.924 1.00 95.75 134 VAL A O 1
ATOM 972 N N . HIS A 1 135 ? 2.416 -17.669 -17.002 1.00 95.69 135 HIS A N 1
ATOM 973 C CA . HIS A 1 135 ? 1.309 -18.454 -17.565 1.00 95.69 135 HIS A CA 1
ATOM 974 C C . HIS A 1 135 ? 0.014 -18.311 -16.739 1.00 95.69 135 HIS A C 1
ATOM 976 O O . HIS A 1 135 ? 0.002 -17.678 -15.681 1.00 95.69 135 HIS A O 1
ATOM 982 N N . GLY A 1 136 ? -1.090 -18.881 -17.233 1.00 97.00 136 GLY A N 1
ATOM 983 C CA . GLY A 1 136 ? -2.407 -18.768 -16.595 1.00 97.00 136 GLY A CA 1
ATOM 984 C C . GLY A 1 136 ? -2.889 -17.316 -16.542 1.00 97.00 136 GLY A C 1
ATOM 985 O O . GLY A 1 136 ? -2.801 -16.602 -17.538 1.00 97.00 136 GLY A O 1
ATOM 986 N N . ASN A 1 137 ? -3.350 -16.868 -15.371 1.00 96.94 137 ASN A N 1
ATOM 987 C CA . ASN A 1 137 ? -3.836 -15.496 -15.156 1.00 96.94 137 ASN A CA 1
ATOM 988 C C . ASN A 1 137 ? -2.720 -14.482 -14.824 1.00 96.94 137 ASN A C 1
ATOM 990 O O . ASN A 1 137 ? -2.944 -13.273 -14.880 1.00 96.94 137 ASN A O 1
ATOM 994 N N . ILE A 1 138 ? -1.497 -14.945 -14.532 1.00 97.31 138 ILE A N 1
ATOM 995 C CA . ILE A 1 138 ? -0.358 -14.089 -14.155 1.00 97.31 138 ILE A CA 1
ATOM 996 C C . ILE A 1 138 ? -0.019 -13.019 -15.223 1.00 97.31 138 ILE A C 1
ATOM 998 O O . ILE A 1 138 ? 0.245 -11.880 -14.832 1.00 97.31 138 ILE A O 1
ATOM 1002 N N . PRO A 1 139 ? -0.066 -13.283 -16.551 1.00 97.69 139 PRO A N 1
ATOM 1003 C CA . PRO A 1 139 ? 0.163 -12.257 -17.569 1.00 97.69 139 PRO A CA 1
ATOM 1004 C C . PRO A 1 139 ? -0.740 -11.025 -17.430 1.00 97.69 139 PRO A C 1
ATOM 1006 O O . PRO A 1 139 ? -0.269 -9.912 -17.657 1.00 97.69 139 PRO A O 1
ATOM 1009 N N . ALA A 1 140 ? -2.010 -11.196 -17.042 1.00 96.62 140 ALA A N 1
ATOM 1010 C CA . ALA A 1 140 ? -2.947 -10.084 -16.874 1.00 96.62 140 ALA A CA 1
ATOM 1011 C C . ALA A 1 140 ? -2.519 -9.161 -15.722 1.00 96.62 140 ALA A C 1
ATOM 1013 O O . ALA A 1 140 ? -2.507 -7.942 -15.880 1.00 96.62 140 ALA A O 1
ATOM 1014 N N . LEU A 1 141 ? -2.075 -9.745 -14.607 1.00 96.81 141 LEU A N 1
ATOM 1015 C CA . LEU A 1 141 ? -1.530 -9.028 -13.455 1.00 96.81 141 LEU A CA 1
ATOM 1016 C C . LEU A 1 141 ? -0.212 -8.312 -13.800 1.00 96.81 141 LEU A C 1
ATOM 1018 O O . LEU A 1 141 ? -0.087 -7.106 -13.600 1.00 96.81 141 LEU A O 1
ATOM 1022 N N . ILE A 1 142 ? 0.739 -9.012 -14.424 1.00 97.62 142 ILE A N 1
ATOM 1023 C CA . ILE A 1 142 ? 2.030 -8.435 -14.843 1.00 97.62 142 ILE A CA 1
ATOM 1024 C C . ILE A 1 142 ? 1.845 -7.297 -15.863 1.00 97.62 142 ILE A C 1
ATOM 1026 O O . ILE A 1 142 ? 2.582 -6.309 -15.835 1.00 97.62 142 ILE A O 1
ATOM 1030 N N . ASN A 1 143 ? 0.845 -7.382 -16.746 1.00 97.50 143 ASN A N 1
ATOM 1031 C CA . ASN A 1 143 ? 0.538 -6.318 -17.705 1.00 97.50 143 ASN A CA 1
ATOM 1032 C C . ASN A 1 143 ? 0.081 -5.009 -17.037 1.00 97.50 143 ASN A C 1
ATOM 1034 O O . ASN A 1 143 ? 0.311 -3.949 -17.616 1.00 97.50 143 ASN A O 1
ATOM 1038 N N . GLN A 1 144 ? -0.483 -5.052 -15.824 1.00 98.19 144 GLN A N 1
ATOM 1039 C CA . GLN A 1 144 ? -0.800 -3.843 -15.050 1.00 98.19 144 GLN A CA 1
ATOM 1040 C C . GLN A 1 144 ? 0.458 -3.166 -14.473 1.00 98.19 144 GLN A C 1
ATOM 1042 O O . GLN A 1 144 ? 0.468 -1.949 -14.307 1.00 98.19 144 GLN A O 1
ATOM 1047 N N . ILE A 1 145 ? 1.535 -3.927 -14.237 1.00 98.75 145 ILE A N 1
ATOM 1048 C CA . ILE A 1 145 ? 2.810 -3.452 -13.664 1.00 98.75 145 ILE A CA 1
ATOM 1049 C C . ILE A 1 145 ? 3.766 -2.919 -14.749 1.00 98.75 145 ILE A C 1
ATOM 1051 O O . ILE A 1 145 ? 4.525 -1.974 -14.519 1.00 98.75 145 ILE A O 1
ATOM 1055 N N . LYS A 1 146 ? 3.733 -3.479 -15.968 1.00 98.38 146 LYS A N 1
ATOM 1056 C CA . LYS A 1 146 ? 4.623 -3.089 -17.086 1.00 98.38 146 LYS A CA 1
ATOM 1057 C C . LYS A 1 146 ? 4.742 -1.571 -17.349 1.00 98.38 146 LYS A C 1
ATOM 1059 O O . LYS A 1 146 ? 5.866 -1.136 -17.612 1.00 98.38 146 LYS A O 1
ATOM 1064 N N . PRO A 1 147 ? 3.682 -0.738 -17.261 1.00 98.62 147 PRO A N 1
ATOM 1065 C CA . PRO A 1 147 ? 3.819 0.709 -17.440 1.00 98.62 147 PRO A CA 1
ATOM 1066 C C . PRO A 1 147 ? 4.731 1.365 -16.391 1.00 98.62 147 PRO A C 1
ATOM 1068 O O . PRO A 1 147 ? 5.489 2.272 -16.730 1.00 98.62 147 PRO A O 1
ATOM 1071 N N . ALA A 1 148 ? 4.739 0.874 -15.146 1.00 98.56 148 ALA A N 1
ATOM 1072 C CA . ALA A 1 148 ? 5.641 1.354 -14.097 1.00 98.56 148 ALA A CA 1
ATOM 1073 C C . ALA A 1 148 ? 7.100 0.978 -14.388 1.00 98.56 148 ALA A C 1
ATOM 1075 O O . ALA A 1 148 ? 7.993 1.810 -14.238 1.00 98.56 148 ALA A O 1
ATOM 1076 N N . VAL A 1 149 ? 7.341 -0.240 -14.886 1.00 98.56 149 VAL A N 1
ATOM 1077 C CA . VAL A 1 149 ? 8.671 -0.680 -15.345 1.00 98.56 149 VAL A CA 1
ATOM 1078 C C . VAL A 1 149 ? 9.175 0.197 -16.494 1.00 98.56 149 VAL A C 1
ATOM 1080 O O . VAL A 1 149 ? 10.341 0.589 -16.499 1.00 98.56 149 VAL A O 1
ATOM 1083 N N . ALA A 1 150 ? 8.313 0.544 -17.455 1.00 98.44 150 ALA A N 1
ATOM 1084 C CA . ALA A 1 150 ? 8.665 1.453 -18.546 1.00 98.44 150 ALA A CA 1
ATOM 1085 C C . ALA A 1 150 ? 8.988 2.871 -18.032 1.00 98.44 150 ALA A C 1
ATOM 1087 O O . ALA A 1 150 ? 10.011 3.437 -18.416 1.00 98.44 150 ALA A O 1
ATOM 1088 N N . LYS A 1 151 ? 8.175 3.408 -17.109 1.00 98.00 151 LYS A N 1
ATOM 1089 C CA . LYS A 1 151 ? 8.379 4.717 -16.454 1.00 98.00 151 LYS A CA 1
ATOM 1090 C C . LYS A 1 151 ? 9.706 4.751 -15.676 1.00 98.00 151 LYS A C 1
ATOM 1092 O O . LYS A 1 151 ? 10.472 5.697 -15.824 1.00 98.00 151 LYS A O 1
ATOM 1097 N N . ALA A 1 152 ? 10.039 3.680 -14.950 1.00 98.31 152 ALA A N 1
ATOM 1098 C CA . ALA A 1 152 ? 11.324 3.523 -14.265 1.00 98.31 152 ALA A CA 1
ATOM 1099 C C . ALA A 1 152 ? 12.514 3.458 -15.240 1.00 98.31 152 ALA A C 1
ATOM 1101 O O . ALA A 1 152 ? 13.476 4.200 -15.069 1.00 98.31 152 ALA A O 1
ATOM 1102 N N . LYS A 1 153 ? 12.441 2.646 -16.307 1.00 98.00 153 LYS A N 1
ATOM 1103 C CA . LYS A 1 153 ? 13.487 2.583 -17.351 1.00 98.00 153 LYS A CA 1
ATOM 1104 C C . LYS A 1 153 ? 13.704 3.938 -18.039 1.00 98.00 153 LYS A C 1
ATOM 1106 O O . LYS A 1 153 ? 14.841 4.277 -18.344 1.00 98.00 153 LYS A O 1
ATOM 1111 N N . TYR A 1 154 ? 12.641 4.715 -18.249 1.00 97.62 154 TYR A N 1
ATOM 1112 C CA . TYR A 1 154 ? 12.715 6.068 -18.809 1.00 97.62 154 TYR A CA 1
ATOM 1113 C C . TYR A 1 154 ? 13.381 7.070 -17.851 1.00 97.62 154 TYR A C 1
ATOM 1115 O O . TYR A 1 154 ? 14.250 7.830 -18.266 1.00 97.62 154 TYR A O 1
ATOM 1123 N N . TRP A 1 155 ? 13.013 7.056 -16.565 1.00 95.81 155 TRP A N 1
ATOM 1124 C CA . TRP A 1 155 ? 13.604 7.939 -15.551 1.00 95.81 155 TRP A CA 1
ATOM 1125 C C . TRP A 1 155 ? 15.054 7.597 -15.196 1.00 95.81 155 TRP A C 1
ATOM 1127 O O . TRP A 1 155 ? 15.814 8.489 -14.825 1.00 95.81 155 TRP A O 1
ATOM 1137 N N . THR A 1 156 ? 15.447 6.328 -15.301 1.00 95.88 156 THR A N 1
ATOM 1138 C CA . THR A 1 156 ? 16.808 5.866 -14.994 1.00 95.88 156 THR A CA 1
ATOM 1139 C C . THR A 1 156 ? 17.350 4.955 -16.107 1.00 95.88 156 THR A C 1
ATOM 1141 O O . THR A 1 156 ? 17.425 3.737 -15.918 1.00 95.88 156 THR A O 1
ATOM 1144 N N . PRO A 1 157 ? 17.755 5.509 -17.272 1.00 95.50 157 PRO A N 1
ATOM 1145 C CA . PRO A 1 157 ? 18.160 4.722 -18.447 1.00 95.50 157 PRO A CA 1
ATOM 1146 C C . PRO A 1 157 ? 19.382 3.819 -18.229 1.00 95.50 157 PRO A C 1
ATOM 1148 O O . PRO A 1 157 ? 19.556 2.815 -18.926 1.00 95.50 157 PRO A O 1
ATOM 1151 N N . THR A 1 158 ? 20.226 4.151 -17.252 1.00 96.69 158 THR A N 1
ATOM 1152 C CA . THR A 1 158 ? 21.430 3.402 -16.863 1.00 96.69 158 THR A CA 1
ATOM 1153 C C . THR A 1 158 ? 21.179 2.342 -15.788 1.00 96.69 158 THR A C 1
ATOM 1155 O O . THR A 1 158 ? 21.973 1.413 -15.693 1.00 96.69 158 THR A O 1
ATOM 1158 N N . ALA A 1 159 ? 20.077 2.416 -15.032 1.00 96.44 159 ALA A N 1
ATOM 1159 C CA . ALA A 1 159 ? 19.823 1.521 -13.901 1.00 96.44 159 ALA A CA 1
ATOM 1160 C C . ALA A 1 159 ? 19.599 0.068 -14.341 1.00 96.44 159 ALA A C 1
ATOM 1162 O O . ALA A 1 159 ? 18.883 -0.203 -15.312 1.00 96.44 159 ALA A O 1
ATOM 1163 N N . ARG A 1 160 ? 20.181 -0.891 -13.617 1.00 96.44 160 ARG A N 1
ATOM 1164 C CA . ARG A 1 160 ? 20.081 -2.339 -13.893 1.00 96.44 160 ARG A CA 1
ATOM 1165 C C . ARG A 1 160 ? 19.862 -3.123 -12.596 1.00 96.44 160 ARG A C 1
ATOM 1167 O O . ARG A 1 160 ? 20.028 -2.581 -11.507 1.00 96.44 160 ARG A O 1
ATOM 1174 N N . GLY A 1 161 ? 19.481 -4.398 -12.720 1.00 96.44 161 GLY A N 1
ATOM 1175 C CA . GLY A 1 161 ? 19.343 -5.324 -11.589 1.00 96.44 161 GLY A CA 1
ATOM 1176 C C . GLY A 1 161 ? 18.515 -4.755 -10.431 1.00 96.44 161 GLY A C 1
ATOM 1177 O O . GLY A 1 161 ? 17.428 -4.213 -10.643 1.00 96.44 161 GLY A O 1
ATOM 1178 N N . ALA A 1 162 ? 19.060 -4.846 -9.215 1.00 96.69 162 ALA A N 1
ATOM 1179 C CA . ALA A 1 162 ? 18.420 -4.379 -7.986 1.00 96.69 162 ALA A CA 1
ATOM 1180 C C . ALA A 1 162 ? 18.076 -2.875 -7.989 1.00 96.69 162 ALA A C 1
ATOM 1182 O O . ALA A 1 162 ? 17.034 -2.494 -7.456 1.00 96.69 162 ALA A O 1
ATOM 1183 N N . GLU A 1 163 ? 18.892 -2.022 -8.624 1.00 97.75 163 GLU A N 1
ATOM 1184 C CA . GLU A 1 163 ? 18.588 -0.589 -8.725 1.00 97.75 163 GLU A CA 1
ATOM 1185 C C . GLU A 1 163 ? 17.316 -0.375 -9.552 1.00 97.75 163 GLU A C 1
ATOM 1187 O O . GLU A 1 163 ? 16.369 0.264 -9.093 1.00 97.75 163 GLU A O 1
ATOM 1192 N N . LEU A 1 164 ? 17.257 -0.971 -10.747 1.00 98.44 164 LEU A N 1
ATOM 1193 C CA . LEU A 1 164 ? 16.090 -0.868 -11.620 1.00 98.44 164 LEU A CA 1
ATOM 1194 C C . LEU A 1 164 ? 14.835 -1.461 -10.966 1.00 98.44 164 LEU A C 1
ATOM 1196 O O . LEU A 1 164 ? 13.755 -0.889 -11.107 1.00 98.44 164 LEU A O 1
ATOM 1200 N N . LEU A 1 165 ? 14.973 -2.566 -10.228 1.00 98.62 165 LEU A N 1
ATOM 1201 C CA . LEU A 1 165 ? 13.880 -3.158 -9.459 1.00 98.62 165 LEU A CA 1
ATOM 1202 C C . LEU A 1 165 ? 13.356 -2.189 -8.388 1.00 98.62 165 LEU A C 1
ATOM 1204 O O . LEU A 1 165 ? 12.150 -1.964 -8.320 1.00 98.62 165 LEU A O 1
ATOM 1208 N N . SER A 1 166 ? 14.238 -1.548 -7.614 1.00 98.44 166 SER A N 1
ATOM 1209 C CA . SER A 1 166 ? 13.858 -0.519 -6.633 1.00 98.44 166 SER A CA 1
ATOM 1210 C C . SER A 1 166 ? 13.106 0.651 -7.288 1.00 98.44 166 SER A C 1
ATOM 1212 O O . SER A 1 166 ? 12.021 1.028 -6.833 1.00 98.44 166 SER A O 1
ATOM 1214 N N . LYS A 1 167 ? 13.607 1.178 -8.418 1.00 98.56 167 LYS A N 1
ATOM 1215 C CA . LYS A 1 167 ? 12.909 2.237 -9.175 1.00 98.56 167 LYS A CA 1
ATOM 1216 C C . LYS A 1 167 ? 11.550 1.766 -9.707 1.00 98.56 167 LYS A C 1
ATOM 1218 O O . LYS A 1 167 ? 10.592 2.536 -9.667 1.00 98.56 167 LYS A O 1
ATOM 1223 N N . ALA A 1 168 ? 11.446 0.521 -10.175 1.00 98.81 168 ALA A N 1
ATOM 1224 C CA . ALA A 1 168 ? 10.203 -0.062 -10.679 1.00 98.81 168 ALA A CA 1
ATOM 1225 C C . ALA A 1 168 ? 9.159 -0.282 -9.573 1.00 98.81 168 ALA A C 1
ATOM 1227 O O . ALA A 1 168 ? 7.989 0.014 -9.799 1.00 98.81 168 ALA A O 1
ATOM 1228 N N . ILE A 1 169 ? 9.565 -0.719 -8.375 1.00 98.88 169 ILE A N 1
ATOM 1229 C CA . ILE A 1 169 ? 8.683 -0.848 -7.200 1.00 98.88 169 ILE A CA 1
ATOM 1230 C C . ILE A 1 169 ? 8.102 0.523 -6.834 1.00 98.88 169 ILE A C 1
ATOM 1232 O O . ILE A 1 169 ? 6.883 0.679 -6.756 1.00 98.88 169 ILE A O 1
ATOM 1236 N N . LYS A 1 170 ? 8.952 1.552 -6.716 1.00 98.88 170 LYS A N 1
ATOM 1237 C CA . LYS A 1 170 ? 8.511 2.927 -6.425 1.00 98.88 170 LYS A CA 1
ATOM 1238 C C . LYS A 1 170 ? 7.587 3.485 -7.514 1.00 98.88 170 LYS A C 1
ATOM 1240 O O . LYS A 1 170 ? 6.555 4.077 -7.211 1.00 98.88 170 LYS A O 1
ATOM 1245 N N . ALA A 1 171 ? 7.906 3.242 -8.786 1.00 98.81 171 ALA A N 1
ATOM 1246 C CA . ALA A 1 171 ? 7.041 3.608 -9.907 1.00 98.81 171 ALA A CA 1
ATOM 1247 C C . ALA A 1 171 ? 5.703 2.841 -9.917 1.00 98.81 171 ALA A C 1
ATOM 1249 O O . ALA A 1 171 ? 4.715 3.377 -10.414 1.00 98.81 171 ALA A O 1
ATOM 1250 N N . ASN A 1 172 ? 5.647 1.621 -9.373 1.00 98.94 172 ASN A N 1
ATOM 1251 C CA . ASN A 1 172 ? 4.434 0.801 -9.300 1.00 98.94 172 ASN A CA 1
ATOM 1252 C C . ASN A 1 172 ? 3.470 1.279 -8.203 1.00 98.94 172 ASN A C 1
ATOM 1254 O O . ASN A 1 172 ? 2.263 1.342 -8.438 1.00 98.94 172 ASN A O 1
ATOM 1258 N N . VAL A 1 173 ? 3.993 1.709 -7.049 1.00 98.94 173 VAL A N 1
ATOM 1259 C CA . VAL A 1 173 ? 3.209 2.432 -6.026 1.00 98.94 173 VAL A CA 1
ATOM 1260 C C . VAL A 1 173 ? 2.595 3.694 -6.640 1.00 98.94 173 VAL A C 1
ATOM 1262 O O . VAL A 1 173 ? 1.382 3.892 -6.577 1.00 98.94 173 VAL A O 1
ATOM 1265 N N . TRP A 1 174 ? 3.400 4.494 -7.349 1.00 98.88 174 TRP A N 1
ATOM 1266 C CA . TRP A 1 174 ? 2.908 5.691 -8.035 1.00 98.88 174 TRP A CA 1
ATOM 1267 C C . TRP A 1 174 ? 1.871 5.403 -9.125 1.00 98.88 174 TRP A C 1
ATOM 1269 O O . TRP A 1 174 ? 0.848 6.080 -9.173 1.00 98.88 174 TRP A O 1
ATOM 1279 N N . LEU A 1 175 ? 2.082 4.382 -9.960 1.00 98.81 175 LEU A N 1
ATOM 1280 C CA . LEU A 1 175 ? 1.110 3.961 -10.973 1.00 98.81 175 LEU A CA 1
ATOM 1281 C C . LEU A 1 175 ? -0.210 3.498 -10.343 1.00 98.81 175 LEU A C 1
ATOM 1283 O O . LEU A 1 175 ? -1.277 3.757 -10.893 1.00 98.81 175 LEU A O 1
ATOM 1287 N N . THR A 1 176 ? -0.154 2.836 -9.190 1.00 98.88 176 THR A N 1
ATOM 1288 C CA . THR A 1 176 ? -1.345 2.383 -8.461 1.00 98.88 176 THR A CA 1
ATOM 1289 C C . THR A 1 176 ? -2.128 3.570 -7.903 1.00 98.88 176 THR A C 1
ATOM 1291 O O . THR A 1 176 ? -3.330 3.661 -8.142 1.00 98.88 176 THR A O 1
ATOM 1294 N N . MET A 1 177 ? -1.460 4.545 -7.278 1.00 98.88 177 MET A N 1
ATOM 1295 C CA . MET A 1 177 ? -2.098 5.800 -6.847 1.00 98.88 177 MET A CA 1
ATOM 1296 C C . MET A 1 177 ? -2.678 6.591 -8.030 1.00 98.88 177 MET A C 1
ATOM 1298 O O . MET A 1 177 ? -3.796 7.098 -7.953 1.00 98.88 177 MET A O 1
ATOM 1302 N N . GLU A 1 178 ? -1.960 6.660 -9.155 1.00 98.50 178 GLU A N 1
ATOM 1303 C CA . GLU A 1 178 ? -2.447 7.276 -10.394 1.00 98.50 178 GLU A CA 1
ATOM 1304 C C . GLU A 1 178 ? -3.683 6.541 -10.948 1.00 98.50 178 GLU A C 1
ATOM 1306 O O . GLU A 1 178 ? -4.646 7.187 -11.365 1.00 98.50 178 GLU A O 1
ATOM 1311 N N . ASN A 1 179 ? -3.707 5.205 -10.903 1.00 98.31 179 ASN A N 1
ATOM 1312 C CA . ASN A 1 179 ? -4.865 4.397 -11.288 1.00 98.31 179 ASN A CA 1
ATOM 1313 C C . ASN A 1 179 ? -6.075 4.667 -10.386 1.00 98.31 179 ASN A C 1
ATOM 1315 O O . ASN A 1 179 ? -7.161 4.872 -10.922 1.00 98.31 179 ASN A O 1
ATOM 1319 N N . ILE A 1 180 ? -5.894 4.721 -9.062 1.00 98.62 180 ILE A N 1
ATOM 1320 C CA . ILE A 1 180 ? -6.954 5.049 -8.093 1.00 98.62 180 ILE A CA 1
ATOM 1321 C C . ILE A 1 180 ? -7.572 6.412 -8.432 1.00 98.62 180 ILE A C 1
ATOM 1323 O O . ILE A 1 180 ? -8.765 6.490 -8.723 1.00 98.62 180 ILE A O 1
ATOM 1327 N N . LEU A 1 181 ? -6.751 7.465 -8.518 1.00 98.31 181 LEU A N 1
ATOM 1328 C CA . LEU A 1 181 ? -7.210 8.832 -8.805 1.00 98.31 181 LEU A CA 1
ATOM 1329 C C . LEU A 1 181 ? -7.857 8.995 -10.190 1.00 98.31 181 LEU A C 1
ATOM 1331 O O . LEU A 1 181 ? -8.721 9.855 -10.375 1.00 98.31 181 LEU A O 1
ATOM 1335 N N . ARG A 1 182 ? -7.434 8.223 -11.197 1.00 97.06 182 ARG A N 1
ATOM 1336 C CA . ARG A 1 182 ? -8.004 8.308 -12.553 1.00 97.06 182 ARG A CA 1
ATOM 1337 C C . ARG A 1 182 ? -9.281 7.487 -12.710 1.00 97.06 182 ARG A C 1
ATOM 1339 O O . ARG A 1 182 ? -10.211 7.966 -13.360 1.00 97.06 182 ARG A O 1
ATOM 1346 N N . LYS A 1 183 ? -9.320 6.270 -12.164 1.00 97.19 183 LYS A N 1
ATOM 1347 C CA . LYS A 1 183 ? -10.365 5.276 -12.452 1.00 97.19 183 LYS A CA 1
ATOM 1348 C C . LYS A 1 183 ? -11.525 5.315 -11.459 1.00 97.19 183 LYS A C 1
ATOM 1350 O O . LYS A 1 183 ? -12.655 5.152 -11.902 1.00 97.19 183 LYS A O 1
ATOM 1355 N N . SER A 1 184 ? -11.274 5.605 -10.181 1.00 97.19 184 SER A N 1
ATOM 1356 C CA . SER A 1 184 ? -12.346 5.889 -9.223 1.00 97.19 184 SER A CA 1
ATOM 1357 C C . SER A 1 184 ? -12.741 7.361 -9.309 1.00 97.19 184 SER A C 1
ATOM 1359 O O . SER A 1 184 ? -11.891 8.252 -9.245 1.00 97.19 184 SER A O 1
ATOM 1361 N N . ALA A 1 185 ? -14.033 7.635 -9.491 1.00 95.38 185 ALA A N 1
ATOM 1362 C CA . ALA A 1 185 ? -14.552 8.998 -9.392 1.00 95.38 185 ALA A CA 1
ATOM 1363 C C . ALA A 1 185 ? -14.772 9.407 -7.933 1.00 95.38 185 ALA A C 1
ATOM 1365 O O . ALA A 1 185 ? -14.453 10.531 -7.565 1.00 95.38 185 ALA A O 1
ATOM 1366 N N . GLU A 1 186 ? -15.255 8.480 -7.112 1.00 94.56 186 GLU A N 1
ATOM 1367 C CA . GLU A 1 186 ? -15.569 8.699 -5.704 1.00 94.56 186 GLU A CA 1
ATOM 1368 C C . GLU A 1 186 ? -14.319 9.046 -4.890 1.00 94.56 186 GLU A C 1
ATOM 1370 O O . GLU A 1 186 ? -14.239 10.129 -4.308 1.00 94.56 186 GLU A O 1
ATOM 1375 N N . VAL A 1 187 ? -13.284 8.200 -4.959 1.00 97.31 187 VAL A N 1
ATOM 1376 C CA . VAL A 1 187 ? -12.005 8.450 -4.277 1.00 97.31 187 VAL A CA 1
ATOM 1377 C C . VAL A 1 187 ? -11.354 9.738 -4.778 1.00 97.31 187 VAL A C 1
ATOM 1379 O O . VAL A 1 187 ? -10.759 10.480 -3.999 1.00 97.31 187 VAL A O 1
ATOM 1382 N N . ARG A 1 188 ? -11.463 10.036 -6.079 1.00 97.44 188 ARG A N 1
ATOM 1383 C CA . ARG A 1 188 ? -10.880 11.252 -6.653 1.00 97.44 188 ARG A CA 1
ATOM 1384 C C . ARG A 1 188 ? -11.491 12.516 -6.060 1.00 97.44 188 ARG A C 1
ATOM 1386 O O . ARG A 1 188 ? -10.733 13.420 -5.710 1.00 97.44 188 ARG A O 1
ATOM 1393 N N . GLU A 1 189 ? -12.818 12.609 -5.992 1.00 95.94 189 GLU A N 1
ATOM 1394 C CA . GLU A 1 189 ? -13.459 13.798 -5.427 1.00 95.94 189 GLU A CA 1
ATOM 1395 C C . GLU A 1 189 ? -13.210 13.874 -3.910 1.00 95.94 189 GLU A C 1
ATOM 1397 O O . GLU A 1 189 ? -12.828 14.936 -3.432 1.00 95.94 189 GLU A O 1
ATOM 1402 N N . ALA A 1 190 ? -13.241 12.752 -3.176 1.00 95.88 190 ALA A N 1
ATOM 1403 C CA . ALA A 1 190 ? -12.892 12.726 -1.749 1.00 95.88 190 ALA A CA 1
ATOM 1404 C C . ALA A 1 190 ? -11.445 13.195 -1.465 1.00 95.88 190 ALA A C 1
ATOM 1406 O O . ALA A 1 190 ? -11.201 13.949 -0.522 1.00 95.88 190 ALA A O 1
ATOM 1407 N N . VAL A 1 191 ? -10.467 12.812 -2.296 1.00 97.31 191 VAL A N 1
ATOM 1408 C CA . VAL A 1 191 ? -9.078 13.304 -2.182 1.00 97.31 191 VAL A CA 1
ATOM 1409 C C . VAL A 1 191 ? -8.968 14.787 -2.554 1.00 97.31 191 VAL A C 1
ATOM 1411 O O . VAL A 1 191 ? -8.204 15.530 -1.938 1.00 97.31 191 VAL A O 1
ATOM 1414 N N . LYS A 1 192 ? -9.722 15.239 -3.560 1.00 96.31 192 LYS A N 1
ATOM 1415 C CA . LYS A 1 192 ? -9.740 16.636 -4.019 1.00 96.31 192 LYS A CA 1
ATOM 1416 C C . LYS A 1 192 ? -10.368 17.581 -2.991 1.00 96.31 192 LYS A C 1
ATOM 1418 O O . LYS A 1 192 ? -9.862 18.686 -2.814 1.00 96.31 192 LYS A O 1
ATOM 1423 N N . ASP A 1 193 ? -11.413 17.130 -2.308 1.00 94.62 193 ASP A N 1
ATOM 1424 C CA . ASP A 1 193 ? -12.138 17.891 -1.288 1.00 94.62 193 ASP A CA 1
ATOM 1425 C C . ASP A 1 193 ? -11.469 17.789 0.103 1.00 94.62 193 ASP A C 1
ATOM 1427 O O . ASP A 1 193 ? -11.972 18.336 1.082 1.00 94.62 193 ASP A O 1
ATOM 1431 N N . GLY A 1 194 ? -10.315 17.112 0.204 1.00 94.38 194 GLY A N 1
ATOM 1432 C CA . GLY A 1 194 ? -9.534 16.970 1.441 1.00 94.38 194 GLY A CA 1
ATOM 1433 C C . GLY A 1 194 ? -10.128 15.994 2.462 1.00 94.38 194 GLY A C 1
ATOM 1434 O O . GLY A 1 194 ? -9.649 15.928 3.591 1.00 94.38 194 GLY A O 1
ATOM 1435 N N . GLN A 1 195 ? -11.151 15.235 2.069 1.00 93.75 195 GLN A N 1
ATOM 1436 C CA . GLN A 1 195 ? -11.839 14.249 2.900 1.00 93.75 195 GLN A CA 1
ATOM 1437 C C . GLN A 1 195 ? -11.009 12.977 3.117 1.00 93.75 195 GLN A C 1
ATOM 1439 O O . GLN A 1 195 ? -11.045 12.401 4.201 1.00 93.75 195 GLN A O 1
ATOM 1444 N N . VAL A 1 196 ? -10.246 12.551 2.104 1.00 97.12 196 VAL A N 1
ATOM 1445 C CA . VAL A 1 196 ? -9.399 11.349 2.166 1.00 97.12 196 VAL A CA 1
ATOM 1446 C C . VAL A 1 196 ? -7.956 11.674 1.801 1.00 97.12 196 VAL A C 1
ATOM 1448 O O . VAL A 1 196 ? -7.672 12.305 0.782 1.00 97.12 196 VAL A O 1
ATOM 1451 N N . LEU A 1 197 ? -7.016 11.180 2.603 1.00 98.44 197 LEU A N 1
ATOM 1452 C CA . LEU A 1 197 ? -5.585 11.271 2.341 1.00 98.44 197 LEU A CA 1
ATOM 1453 C C . LEU A 1 197 ? -5.084 10.010 1.621 1.00 98.44 197 LEU A C 1
ATOM 1455 O O . LEU A 1 197 ? -4.947 8.951 2.227 1.00 98.44 197 LEU A O 1
ATOM 1459 N N . LEU A 1 198 ? -4.765 10.136 0.330 1.00 98.81 198 LEU A N 1
ATOM 1460 C CA . LEU A 1 198 ? -4.107 9.083 -0.452 1.00 98.81 198 LEU A CA 1
ATOM 1461 C C . LEU A 1 198 ? -2.577 9.213 -0.361 1.00 98.81 198 LEU A C 1
ATOM 1463 O O . LEU A 1 198 ? -2.008 10.216 -0.797 1.00 98.81 198 LEU A O 1
ATOM 1467 N N . VAL A 1 199 ? -1.904 8.187 0.161 1.00 98.81 199 VAL A N 1
ATOM 1468 C CA . VAL A 1 199 ? -0.443 8.139 0.344 1.00 98.81 199 VAL A CA 1
ATOM 1469 C C . VAL A 1 199 ? 0.177 6.844 -0.181 1.00 98.81 199 VAL A C 1
ATOM 1471 O O . VAL A 1 199 ? -0.460 5.795 -0.216 1.00 98.81 199 VAL A O 1
ATOM 1474 N N . GLY A 1 200 ? 1.442 6.927 -0.587 1.00 98.88 200 GLY A N 1
ATOM 1475 C CA . GLY A 1 200 ? 2.276 5.787 -0.955 1.00 98.88 200 GLY A CA 1
ATOM 1476 C C . GLY A 1 200 ? 3.315 5.462 0.118 1.00 98.88 200 GLY A C 1
ATOM 1477 O O . GLY A 1 200 ? 3.808 6.357 0.812 1.00 98.88 200 GLY A O 1
ATOM 1478 N N . GLY A 1 201 ? 3.696 4.192 0.209 1.00 98.88 201 GLY A N 1
ATOM 1479 C CA . GLY A 1 201 ? 4.799 3.708 1.037 1.00 98.88 201 GLY A CA 1
ATOM 1480 C C . GLY A 1 201 ? 5.560 2.558 0.374 1.00 98.88 201 GLY A C 1
ATOM 1481 O O . GLY A 1 201 ? 5.037 1.896 -0.525 1.00 98.88 201 GLY A O 1
ATOM 1482 N N . ILE A 1 202 ? 6.789 2.307 0.828 1.00 98.94 202 ILE A N 1
ATOM 1483 C CA . ILE A 1 202 ? 7.544 1.088 0.503 1.00 98.94 202 ILE A CA 1
ATOM 1484 C C . ILE A 1 202 ? 7.977 0.409 1.802 1.00 98.94 202 ILE A C 1
ATOM 1486 O O . ILE A 1 202 ? 8.797 0.954 2.534 1.00 98.94 202 ILE A O 1
ATOM 1490 N N . TYR A 1 203 ? 7.444 -0.775 2.083 1.00 98.94 203 TYR A N 1
ATOM 1491 C CA . TYR A 1 203 ? 7.871 -1.627 3.187 1.00 98.94 203 TYR A CA 1
ATOM 1492 C C . TYR A 1 203 ? 9.190 -2.336 2.853 1.00 98.94 203 TYR A C 1
ATOM 1494 O O . TYR A 1 203 ? 9.321 -3.004 1.823 1.00 98.94 203 TYR A O 1
ATOM 1502 N N . ASP A 1 204 ? 10.190 -2.197 3.714 1.00 98.81 204 ASP A N 1
ATOM 1503 C CA . ASP A 1 204 ? 11.450 -2.913 3.581 1.00 98.81 204 ASP A CA 1
ATOM 1504 C C . ASP A 1 204 ? 11.412 -4.246 4.342 1.00 98.81 204 ASP A C 1
ATOM 1506 O O . ASP A 1 204 ? 11.349 -4.279 5.572 1.00 98.81 204 ASP A O 1
ATOM 1510 N N . LEU A 1 205 ? 11.497 -5.352 3.595 1.00 98.50 205 LEU A N 1
ATOM 1511 C CA . LEU A 1 205 ? 11.395 -6.715 4.131 1.00 98.50 205 LEU A CA 1
ATOM 1512 C C . LEU A 1 205 ? 12.507 -7.088 5.128 1.00 98.50 205 LEU A C 1
ATOM 1514 O O . LEU A 1 205 ? 12.345 -8.054 5.870 1.00 98.50 205 LEU A O 1
ATOM 1518 N N . THR A 1 206 ? 13.640 -6.381 5.112 1.00 97.75 206 THR A N 1
ATOM 1519 C CA . THR A 1 206 ? 14.818 -6.697 5.937 1.00 97.75 206 THR A CA 1
ATOM 1520 C C . THR A 1 206 ? 14.771 -5.976 7.281 1.00 97.75 206 THR A C 1
ATOM 1522 O O . THR A 1 206 ? 15.139 -6.541 8.307 1.00 97.75 206 THR A O 1
ATOM 1525 N N . THR A 1 207 ? 14.343 -4.714 7.277 1.00 98.38 207 THR A N 1
ATOM 1526 C CA . THR A 1 207 ? 14.355 -3.820 8.447 1.00 98.38 207 THR A CA 1
ATOM 1527 C C . THR A 1 207 ? 12.993 -3.661 9.114 1.00 98.38 207 THR A C 1
ATOM 1529 O O . THR A 1 207 ? 12.919 -3.080 10.195 1.00 98.38 207 THR A O 1
ATOM 1532 N N . GLY A 1 208 ? 11.912 -4.116 8.472 1.00 98.44 208 GLY A N 1
ATOM 1533 C CA . GLY A 1 208 ? 10.542 -3.952 8.958 1.00 98.44 208 GLY A CA 1
ATOM 1534 C C . GLY A 1 208 ? 9.998 -2.520 8.850 1.00 98.44 208 GLY A C 1
ATOM 1535 O O . GLY A 1 208 ? 8.899 -2.250 9.332 1.00 98.44 208 GLY A O 1
ATOM 1536 N N . LYS A 1 209 ? 10.740 -1.584 8.243 1.00 98.81 209 LYS A N 1
ATOM 1537 C CA . LYS A 1 209 ? 10.396 -0.151 8.191 1.00 98.81 209 LYS A CA 1
ATOM 1538 C C . LYS A 1 209 ? 9.700 0.229 6.889 1.00 98.81 209 LYS A C 1
ATOM 1540 O O . LYS A 1 209 ? 10.001 -0.321 5.834 1.00 98.81 209 LYS A O 1
ATOM 1545 N N . VAL A 1 210 ? 8.825 1.230 6.946 1.00 98.88 210 VAL A N 1
ATOM 1546 C CA . VAL A 1 210 ? 8.193 1.838 5.764 1.00 98.88 210 VAL A CA 1
ATOM 1547 C C . VAL A 1 210 ? 8.913 3.130 5.351 1.00 98.88 210 VAL A C 1
ATOM 1549 O O . VAL A 1 210 ? 8.984 4.091 6.118 1.00 98.88 210 VAL A O 1
ATOM 1552 N N . GLU A 1 211 ? 9.397 3.192 4.106 1.00 98.75 211 GLU A N 1
ATOM 1553 C CA . GLU A 1 211 ? 9.716 4.452 3.422 1.00 98.75 211 GLU A CA 1
ATOM 1554 C C . GLU A 1 211 ? 8.397 5.141 3.045 1.00 98.75 211 GLU A C 1
ATOM 1556 O O . GLU A 1 211 ? 7.726 4.755 2.086 1.00 98.75 211 GLU A O 1
ATOM 1561 N N . TRP A 1 212 ? 8.006 6.164 3.802 1.00 98.50 212 TRP A N 1
ATOM 1562 C CA . TRP A 1 212 ? 6.800 6.946 3.526 1.00 98.50 212 TRP A CA 1
ATOM 1563 C C . TRP A 1 212 ? 7.026 7.879 2.334 1.00 98.50 212 TRP A C 1
ATOM 1565 O O . TRP A 1 212 ? 7.788 8.840 2.426 1.00 98.50 212 TRP A O 1
ATOM 1575 N N . LEU A 1 213 ? 6.346 7.616 1.216 1.00 98.62 213 LEU A N 1
ATOM 1576 C CA . LEU A 1 213 ? 6.495 8.404 -0.010 1.00 98.62 213 LEU A CA 1
ATOM 1577 C C . LEU A 1 213 ? 5.613 9.662 -0.024 1.00 98.62 213 LEU A C 1
ATOM 1579 O O . LEU A 1 213 ? 5.926 10.622 -0.726 1.00 98.62 213 LEU A O 1
ATOM 1583 N N . GLY A 1 214 ? 4.513 9.655 0.736 1.00 98.38 214 GLY A N 1
ATOM 1584 C CA . GLY A 1 214 ? 3.530 10.740 0.767 1.00 98.38 214 GLY A CA 1
ATOM 1585 C C . GLY A 1 214 ? 2.538 10.688 -0.400 1.00 98.38 214 GLY A C 1
ATOM 1586 O O . GLY A 1 214 ? 2.284 9.624 -0.964 1.00 98.38 214 GLY A O 1
ATOM 1587 N N . GLN A 1 215 ? 1.936 11.832 -0.735 1.00 98.56 215 GLN A N 1
ATOM 1588 C CA . GLN A 1 215 ? 0.996 11.957 -1.857 1.00 98.56 215 GLN A CA 1
ATOM 1589 C C . GLN A 1 215 ? 1.697 11.752 -3.210 1.00 98.56 215 GLN A C 1
ATOM 1591 O O . GLN A 1 215 ? 2.907 11.943 -3.334 1.00 98.56 215 GLN A O 1
ATOM 1596 N N . HIS A 1 216 ? 0.935 11.407 -4.254 1.00 98.38 216 HIS A N 1
ATOM 1597 C CA . HIS A 1 216 ? 1.510 11.237 -5.591 1.00 98.38 216 HIS A CA 1
ATOM 1598 C C . HIS A 1 216 ? 2.116 12.570 -6.088 1.00 98.38 216 HIS A C 1
ATOM 1600 O O . HIS A 1 216 ? 1.418 13.587 -6.073 1.00 98.38 216 HIS A O 1
ATOM 1606 N N . PRO A 1 217 ? 3.363 12.607 -6.602 1.00 97.50 217 PRO A N 1
ATOM 1607 C CA . PRO A 1 217 ? 4.062 13.862 -6.920 1.00 97.50 217 PRO A CA 1
ATOM 1608 C C . PRO A 1 217 ? 3.374 14.713 -8.001 1.00 97.50 217 PRO A C 1
ATOM 1610 O O . PRO A 1 217 ? 3.598 15.916 -8.089 1.00 97.50 217 PRO A O 1
ATOM 1613 N N . GLU A 1 218 ? 2.508 14.107 -8.818 1.00 96.56 218 GLU A N 1
ATOM 1614 C CA . GLU A 1 218 ? 1.688 14.809 -9.816 1.00 96.56 218 GLU A CA 1
ATOM 1615 C C . GLU A 1 218 ? 0.187 14.850 -9.471 1.00 96.56 218 GLU A C 1
ATOM 1617 O O . GLU A 1 218 ? -0.631 15.091 -10.357 1.00 96.56 218 GLU A O 1
ATOM 1622 N N . GLN A 1 219 ? -0.203 14.611 -8.210 1.00 97.25 219 GLN A N 1
ATOM 1623 C CA . GLN A 1 219 ? -1.608 14.520 -7.777 1.00 97.25 219 GLN A CA 1
ATOM 1624 C C . GLN A 1 219 ? -2.456 15.697 -8.278 1.00 97.25 219 GLN A C 1
ATOM 1626 O O . GLN A 1 219 ? -3.461 15.474 -8.948 1.00 97.25 219 GLN A O 1
ATOM 1631 N N . GLY A 1 220 ? -2.009 16.943 -8.077 1.00 95.94 220 GLY A N 1
ATOM 1632 C CA . GLY A 1 220 ? -2.725 18.130 -8.565 1.00 95.94 220 GLY A CA 1
ATOM 1633 C C . GLY A 1 220 ? -2.968 18.135 -10.084 1.00 95.94 220 GLY A C 1
ATOM 1634 O O . GLY A 1 220 ? -4.051 18.510 -10.530 1.00 95.94 220 GLY A O 1
ATOM 1635 N N . LYS A 1 221 ? -2.014 17.638 -10.889 1.00 95.50 221 LYS A N 1
ATOM 1636 C CA . LYS A 1 221 ? -2.186 17.504 -12.349 1.00 95.50 221 LYS A CA 1
ATOM 1637 C C . LYS A 1 221 ? -3.210 16.422 -12.699 1.00 95.50 221 LYS A C 1
ATOM 1639 O O . LYS A 1 221 ? -3.998 16.610 -13.622 1.00 95.50 221 LYS A O 1
ATOM 1644 N N . ILE A 1 222 ? -3.206 15.299 -11.976 1.00 95.25 222 ILE A N 1
ATOM 1645 C CA . ILE A 1 222 ? -4.140 14.183 -12.192 1.00 95.25 222 ILE A CA 1
ATOM 1646 C C . ILE A 1 222 ? -5.578 14.620 -11.87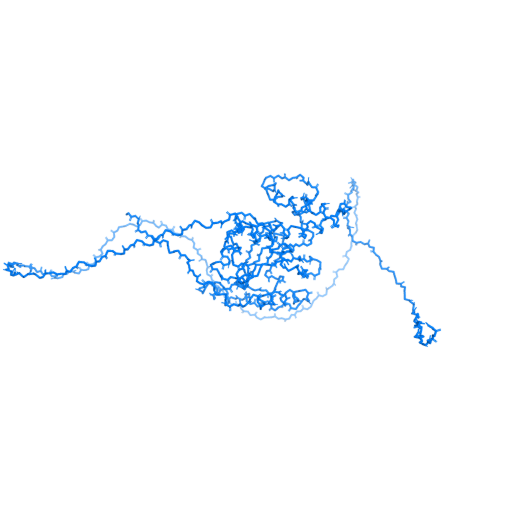0 1.00 95.25 222 ILE A C 1
ATOM 1648 O O . ILE A 1 222 ? -6.471 14.414 -12.694 1.00 95.25 222 ILE A O 1
ATOM 1652 N N . LEU A 1 223 ? -5.785 15.285 -10.726 1.00 94.69 223 LEU A N 1
ATOM 1653 C CA . LEU A 1 223 ? -7.084 15.831 -10.308 1.00 94.69 223 LEU A CA 1
ATOM 1654 C C . LEU A 1 223 ? -7.618 16.872 -11.314 1.00 94.69 223 LEU A C 1
ATOM 1656 O O . LEU A 1 223 ? -8.782 16.814 -11.725 1.00 94.69 223 LEU A O 1
ATOM 1660 N N . ALA A 1 224 ? -6.754 17.784 -11.775 1.00 90.69 224 ALA A N 1
ATOM 1661 C CA . ALA A 1 224 ? -7.110 18.783 -12.783 1.00 90.69 224 ALA A CA 1
ATOM 1662 C C . ALA A 1 224 ? -7.478 18.145 -14.136 1.00 90.69 224 ALA A C 1
ATOM 1664 O O . ALA A 1 224 ? -8.507 18.484 -14.720 1.00 90.69 224 ALA A O 1
ATOM 1665 N N . ALA A 1 225 ? -6.686 17.183 -14.622 1.00 84.75 225 ALA A N 1
ATOM 1666 C CA . ALA A 1 225 ? -6.934 16.513 -15.900 1.00 84.75 225 ALA A CA 1
ATOM 1667 C C . ALA A 1 225 ? -8.249 15.713 -15.907 1.00 84.75 225 ALA A C 1
ATOM 1669 O O . ALA A 1 225 ? -8.983 15.741 -16.894 1.00 84.75 225 ALA A O 1
ATOM 1670 N N . ALA A 1 226 ? -8.583 15.034 -14.807 1.00 73.38 226 ALA A N 1
ATOM 1671 C CA . ALA A 1 226 ? -9.835 14.287 -14.689 1.00 73.38 226 ALA A CA 1
ATOM 1672 C C . ALA A 1 226 ? -11.076 15.204 -14.692 1.00 73.38 226 ALA A C 1
ATOM 1674 O O . ALA A 1 226 ? -12.098 14.862 -15.292 1.00 73.38 226 ALA A O 1
ATOM 1675 N N . SER A 1 227 ? -10.95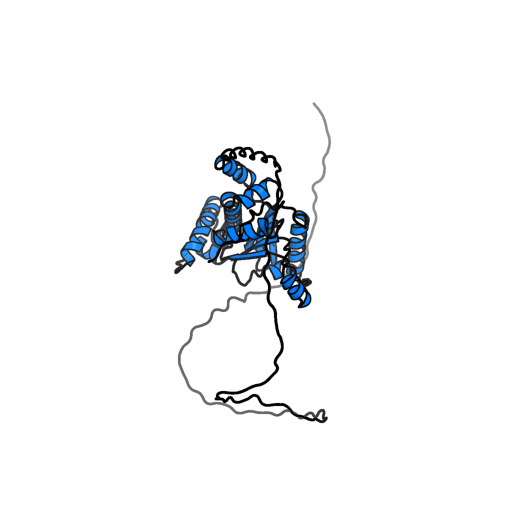7 16.408 -14.119 1.00 64.75 227 SER A N 1
ATOM 1676 C CA . SER A 1 227 ? -12.018 17.428 -14.122 1.00 64.75 227 SER A CA 1
ATOM 1677 C C . SER A 1 227 ? -12.390 17.914 -15.536 1.00 64.75 227 SER A C 1
ATOM 1679 O O . SER A 1 227 ? -13.508 18.375 -15.756 1.00 64.75 227 SER A O 1
ATOM 1681 N N . LEU A 1 228 ? -11.488 17.780 -16.519 1.00 59.06 228 LEU A N 1
ATOM 1682 C CA . LEU A 1 228 ? -11.753 18.120 -17.926 1.00 59.06 228 LEU A CA 1
ATOM 1683 C C . LEU A 1 228 ? -12.554 17.037 -18.666 1.00 59.06 228 LEU A C 1
ATOM 1685 O O . LEU A 1 228 ? -13.301 17.355 -19.591 1.00 59.06 228 LEU A O 1
ATOM 1689 N N . VAL A 1 229 ? -12.416 15.771 -18.260 1.00 56.53 229 VAL A N 1
ATOM 1690 C CA . VAL A 1 229 ? -13.126 14.628 -18.863 1.00 56.53 229 VAL A CA 1
ATOM 1691 C C . VAL A 1 229 ? -14.559 14.530 -18.331 1.00 56.53 229 VAL A C 1
ATOM 1693 O O . VAL A 1 229 ? -15.467 14.131 -19.058 1.00 56.53 229 VAL A O 1
ATOM 1696 N N . HIS A 1 230 ? -14.785 14.936 -17.079 1.00 50.41 230 HIS A N 1
ATOM 1697 C CA . HIS A 1 230 ? -16.070 14.798 -16.395 1.00 50.41 230 HIS A CA 1
ATOM 1698 C C . HIS A 1 230 ? -16.805 16.141 -16.227 1.00 50.41 230 HIS A C 1
ATOM 1700 O O . HIS A 1 230 ? -17.114 16.557 -15.112 1.00 50.41 230 HIS A O 1
ATOM 1706 N N . LYS A 1 231 ? -17.146 16.821 -17.335 1.00 43.34 231 LYS A N 1
ATOM 1707 C CA . LYS A 1 231 ? -18.160 17.895 -17.280 1.00 43.34 231 LYS A CA 1
ATOM 1708 C C . LYS A 1 231 ? -19.505 17.278 -16.860 1.00 43.34 231 LYS A C 1
ATOM 1710 O O . LYS A 1 231 ? -20.047 16.479 -17.629 1.00 43.34 231 LYS A O 1
ATOM 1715 N N . PRO A 1 232 ? -20.077 17.630 -15.693 1.00 46.81 232 PRO A N 1
ATOM 1716 C CA . PRO A 1 232 ? -21.332 17.038 -15.255 1.00 46.81 232 PRO A CA 1
ATOM 1717 C C . PRO A 1 232 ? -22.465 17.462 -16.195 1.00 46.81 232 PRO A C 1
ATOM 1719 O O . PRO A 1 232 ? -22.636 18.649 -16.487 1.00 46.81 232 PRO A O 1
ATOM 1722 N N . LYS A 1 233 ? -23.280 16.500 -16.649 1.00 44.81 233 LYS A N 1
ATOM 1723 C CA . LYS A 1 233 ? -24.557 16.832 -17.298 1.00 44.81 233 LYS A CA 1
ATOM 1724 C C . LYS A 1 233 ? -25.428 17.592 -16.283 1.00 44.81 233 LYS A C 1
ATOM 1726 O O . LYS A 1 233 ? -25.475 17.184 -15.120 1.00 44.81 233 LYS A O 1
ATOM 1731 N N . PRO A 1 234 ? -26.117 18.678 -16.681 1.00 41.38 234 PRO A N 1
ATOM 1732 C CA . PRO A 1 234 ? -26.937 19.449 -15.754 1.00 41.38 234 PRO A CA 1
ATOM 1733 C C . PRO A 1 234 ? -28.020 18.558 -15.136 1.00 41.38 234 PRO A C 1
ATOM 1735 O O . PRO A 1 234 ? -28.727 17.846 -15.854 1.00 41.38 234 PRO A O 1
ATOM 1738 N N . LYS A 1 235 ? -28.152 18.598 -13.802 1.00 44.66 235 LYS A N 1
ATOM 1739 C CA . LYS A 1 235 ? -29.183 17.839 -13.079 1.00 44.66 235 LYS A CA 1
ATOM 1740 C C . LYS A 1 235 ? -30.569 18.219 -13.636 1.00 44.66 235 LYS A C 1
ATOM 1742 O O . LYS A 1 235 ? -30.853 19.416 -13.743 1.00 44.66 235 LYS A O 1
ATOM 1747 N N . PRO A 1 236 ? -31.438 17.253 -13.990 1.00 49.12 236 PRO A N 1
ATOM 1748 C CA . PRO A 1 236 ? -32.782 17.570 -14.457 1.00 49.12 236 PRO A CA 1
ATOM 1749 C C . PRO A 1 236 ? -33.546 18.305 -13.351 1.00 49.12 236 PRO A C 1
ATOM 1751 O O . PRO A 1 236 ? -33.518 17.895 -12.190 1.00 49.12 236 PRO A O 1
ATOM 1754 N N . LYS A 1 237 ? -34.218 19.408 -13.707 1.00 45.47 237 LYS A N 1
ATOM 1755 C CA . LYS A 1 237 ? -34.996 20.205 -12.747 1.00 45.47 237 LYS A CA 1
ATOM 1756 C C . LYS A 1 237 ? -36.062 19.319 -12.078 1.00 45.47 237 LYS A C 1
ATOM 1758 O O . LYS A 1 237 ? -36.727 18.562 -12.792 1.00 45.47 237 LYS A O 1
ATOM 1763 N N . PRO A 1 238 ? -36.262 19.410 -10.750 1.00 47.03 238 PRO A N 1
ATOM 1764 C CA . PRO A 1 238 ? -37.304 18.645 -10.078 1.00 47.03 238 PRO A CA 1
ATOM 1765 C C . PRO A 1 238 ? -38.673 19.029 -10.649 1.00 47.03 238 PRO A C 1
ATOM 1767 O O . PRO A 1 238 ? -39.008 20.211 -10.746 1.00 47.03 238 PRO A O 1
ATOM 1770 N N . LYS A 1 239 ? -39.466 18.026 -11.045 1.00 48.22 239 LYS A N 1
ATOM 1771 C CA . LYS A 1 239 ? -40.847 18.249 -11.490 1.00 48.22 239 LYS A CA 1
ATOM 1772 C C . LYS A 1 239 ? -41.675 18.782 -10.306 1.00 48.22 239 LYS A C 1
ATOM 1774 O O . LYS A 1 239 ? -41.511 18.270 -9.196 1.00 48.22 239 LYS A O 1
ATOM 1779 N N . PRO A 1 240 ? -42.554 19.781 -10.507 1.00 47.03 240 PRO A N 1
ATOM 1780 C CA . PRO A 1 240 ? -43.397 20.292 -9.432 1.00 47.03 240 PRO A CA 1
ATOM 1781 C C . PRO A 1 240 ? -44.320 19.185 -8.905 1.00 47.03 240 PRO A C 1
ATOM 1783 O O . PRO A 1 240 ? -44.913 18.439 -9.687 1.00 47.03 240 PRO A O 1
ATOM 1786 N N . LYS A 1 241 ? -44.437 19.075 -7.576 1.00 48.84 241 LYS A N 1
ATOM 1787 C CA . LYS A 1 241 ? -45.359 18.127 -6.933 1.00 48.84 241 LYS A CA 1
ATOM 1788 C C . LYS A 1 241 ? -46.814 18.511 -7.265 1.00 48.84 241 LYS A C 1
ATOM 1790 O O . LYS A 1 241 ? -47.127 19.704 -7.237 1.00 48.84 241 LYS A O 1
ATOM 1795 N N . PRO A 1 242 ? -47.711 17.548 -7.545 1.00 47.41 242 PRO A N 1
ATOM 1796 C CA . PRO A 1 242 ? -49.133 17.842 -7.693 1.00 47.41 242 PRO A CA 1
ATOM 1797 C C . PRO A 1 242 ? -49.714 18.338 -6.359 1.00 47.41 242 PRO A C 1
ATOM 1799 O O . PRO A 1 242 ? -49.329 17.860 -5.291 1.00 47.41 242 PRO A O 1
ATOM 1802 N N . LYS A 1 243 ? -50.632 19.310 -6.423 1.00 42.16 243 LYS A N 1
ATOM 1803 C CA . LYS A 1 243 ? -51.351 19.815 -5.242 1.00 42.16 243 LYS A CA 1
ATOM 1804 C C . LYS A 1 243 ? -52.309 18.743 -4.688 1.00 42.16 243 LYS A C 1
ATOM 1806 O O . LYS A 1 243 ? -52.838 17.966 -5.486 1.00 42.16 243 LYS A O 1
ATOM 1811 N N . PRO A 1 244 ? -52.590 18.728 -3.3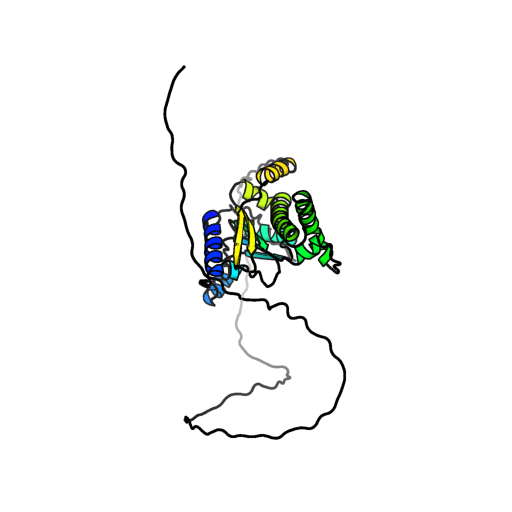70 1.00 44.94 244 PRO A N 1
ATOM 1812 C CA . PRO A 1 244 ? -53.675 17.921 -2.819 1.00 44.94 244 PRO A CA 1
ATOM 1813 C C . PRO A 1 244 ? -55.014 18.339 -3.438 1.00 44.94 244 PRO A C 1
ATOM 1815 O O . PRO A 1 244 ? -55.242 19.529 -3.671 1.00 44.94 244 PRO A O 1
ATOM 1818 N N . LYS A 1 245 ? -55.900 17.372 -3.693 1.00 39.22 245 LYS A N 1
ATOM 1819 C CA . LYS A 1 245 ? -57.318 17.661 -3.939 1.00 39.22 245 LYS A CA 1
ATOM 1820 C C . LYS A 1 245 ? -58.012 17.849 -2.591 1.00 39.22 245 LYS A C 1
ATOM 1822 O O . LYS A 1 245 ? -57.684 17.138 -1.647 1.00 39.22 245 LYS A O 1
ATOM 1827 N N . ALA A 1 246 ? -58.930 18.807 -2.522 1.00 38.69 246 ALA A N 1
ATOM 1828 C CA . ALA A 1 246 ? -59.764 19.014 -1.346 1.00 38.69 246 ALA A CA 1
ATOM 1829 C C . ALA A 1 246 ? -60.788 17.879 -1.194 1.00 38.69 246 ALA A C 1
ATOM 1831 O O . ALA A 1 246 ? -61.259 17.331 -2.194 1.00 38.69 246 ALA A O 1
ATOM 1832 N N . GLU A 1 247 ? -61.125 17.566 0.052 1.00 44.03 247 GLU A N 1
ATOM 1833 C CA . GLU A 1 247 ? -62.299 16.772 0.405 1.00 44.03 247 GLU A CA 1
ATOM 1834 C C . GLU A 1 247 ? -63.581 17.587 0.176 1.00 44.03 247 GLU A C 1
ATOM 1836 O O . GLU A 1 247 ? -63.570 18.821 0.204 1.00 44.03 247 GLU A O 1
ATOM 1841 N N . SER A 1 248 ? -64.690 16.885 -0.042 1.00 36.06 248 SER A N 1
ATOM 1842 C CA . SER A 1 248 ? -66.036 17.449 0.005 1.00 36.06 248 SER A CA 1
ATOM 1843 C C . SER A 1 248 ? -66.995 16.394 0.546 1.00 36.06 248 SER A C 1
ATOM 1845 O O . SER A 1 248 ? -67.081 15.302 -0.021 1.00 36.06 248 SER A O 1
ATOM 1847 N N . ASP A 1 249 ? -67.701 16.726 1.620 1.00 39.19 249 ASP A N 1
ATOM 1848 C CA . ASP A 1 249 ? -68.651 15.850 2.303 1.00 39.19 249 ASP A CA 1
ATOM 1849 C C . ASP A 1 249 ? -69.865 15.458 1.446 1.00 39.19 249 ASP A C 1
ATOM 1851 O O . ASP A 1 249 ? -70.338 16.219 0.601 1.00 39.19 249 ASP A O 1
ATOM 1855 N N . SER A 1 250 ? -70.457 14.302 1.749 1.00 35.09 250 SER A N 1
ATOM 1856 C CA . SER A 1 250 ? -71.908 14.192 1.988 1.00 35.09 250 SER A CA 1
ATOM 1857 C C . SER A 1 250 ? -72.262 12.827 2.592 1.00 35.09 250 SER A C 1
ATOM 1859 O O . SER A 1 250 ? -71.591 11.824 2.354 1.00 35.09 250 SER A O 1
ATOM 1861 N N . ALA A 1 251 ? -73.294 12.814 3.435 1.00 33.72 251 ALA A N 1
ATOM 1862 C CA . ALA A 1 251 ? -73.740 11.653 4.205 1.00 33.72 251 ALA A CA 1
ATOM 1863 C C . ALA A 1 251 ? -74.911 10.921 3.525 1.00 33.72 251 ALA A C 1
ATOM 1865 O O . ALA A 1 251 ? -75.622 11.534 2.732 1.00 33.72 251 ALA A O 1
ATOM 1866 N N . ALA A 1 252 ? -75.170 9.662 3.907 1.00 33.47 252 ALA A N 1
ATOM 1867 C CA . ALA A 1 252 ? -76.367 9.292 4.690 1.00 33.47 252 ALA A CA 1
ATOM 1868 C C . ALA A 1 252 ? -76.660 7.772 4.710 1.00 33.47 252 ALA A C 1
ATOM 1870 O O . ALA A 1 252 ? -76.579 7.095 3.693 1.00 33.47 252 ALA A O 1
ATOM 1871 N N . GLU A 1 253 ? -77.089 7.326 5.895 1.00 29.20 253 GLU A N 1
ATOM 1872 C CA . GLU A 1 253 ? -78.010 6.216 6.206 1.00 29.20 253 GLU A CA 1
ATOM 1873 C C . GLU A 1 253 ? -77.708 4.731 5.892 1.00 29.20 253 GLU A C 1
ATOM 1875 O O . GLU A 1 253 ? -77.039 4.325 4.948 1.00 29.20 253 GLU A O 1
ATOM 1880 N N . ALA A 1 254 ? -78.238 3.915 6.809 1.00 34.69 254 ALA A N 1
ATOM 1881 C CA . ALA A 1 254 ? -78.202 2.454 6.912 1.00 34.69 254 ALA A CA 1
ATOM 1882 C C . ALA A 1 254 ? -79.668 1.936 6.764 1.00 34.69 254 ALA A C 1
ATOM 1884 O O . ALA A 1 254 ? -80.498 2.714 6.291 1.00 34.69 254 ALA A O 1
ATOM 1885 N N . PRO A 1 255 ? -80.091 0.729 7.211 1.00 55.31 255 PRO A N 1
ATOM 1886 C CA . PRO A 1 255 ? -79.365 -0.461 7.676 1.00 55.31 255 PRO A CA 1
ATOM 1887 C C . PRO A 1 255 ? -79.887 -1.782 7.051 1.00 55.31 255 PRO A C 1
ATOM 1889 O O . PRO A 1 255 ? -80.883 -1.793 6.338 1.00 55.31 255 PRO A O 1
ATOM 1892 N N . ALA A 1 256 ? -79.286 -2.920 7.420 1.00 31.58 256 ALA A N 1
ATOM 1893 C CA . ALA A 1 256 ? -80.009 -4.157 7.766 1.00 31.58 256 ALA A CA 1
ATOM 1894 C C . ALA A 1 256 ? -79.046 -5.165 8.420 1.00 31.58 256 ALA A C 1
ATOM 1896 O O . ALA A 1 256 ? -77.868 -5.218 8.071 1.00 31.58 256 ALA A O 1
ATOM 1897 N N . ALA A 1 257 ? -79.548 -5.950 9.371 1.00 34.66 257 ALA A N 1
ATOM 1898 C CA . ALA A 1 257 ? -78.806 -7.007 10.054 1.00 34.66 257 ALA A CA 1
ATOM 1899 C C . ALA A 1 257 ? -79.298 -8.389 9.608 1.00 34.66 257 ALA A C 1
ATOM 1901 O O . ALA A 1 257 ? -80.452 -8.513 9.215 1.00 34.66 257 ALA A O 1
ATOM 1902 N N . GLU A 1 258 ? -78.478 -9.423 9.801 1.00 31.91 258 GLU A N 1
ATOM 1903 C CA . GLU A 1 258 ? -78.968 -10.714 10.301 1.00 31.91 258 GLU A CA 1
ATOM 1904 C C . GLU A 1 258 ? -77.841 -11.502 10.987 1.00 31.91 258 GLU A C 1
ATOM 1906 O O . GLU A 1 258 ? -76.660 -11.191 10.811 1.00 31.91 258 GLU A O 1
ATOM 1911 N N . ALA A 1 259 ? -78.203 -12.450 11.857 1.00 32.50 259 ALA A N 1
ATOM 1912 C CA . ALA A 1 259 ? -77.296 -13.027 12.849 1.00 32.50 259 ALA A CA 1
ATOM 1913 C C . ALA A 1 259 ? -77.553 -14.517 13.132 1.00 32.50 259 ALA A C 1
ATOM 1915 O O . ALA A 1 259 ? -78.699 -14.938 13.256 1.00 32.50 259 ALA A O 1
ATOM 1916 N N . SER A 1 260 ? -76.472 -15.266 13.370 1.00 33.41 260 SER A N 1
ATOM 1917 C CA . SER A 1 260 ? -76.406 -16.490 14.195 1.00 33.41 260 SER A CA 1
ATOM 1918 C C . SER A 1 260 ? -74.914 -16.789 14.461 1.00 33.41 260 SER A C 1
ATOM 1920 O O . SER A 1 260 ? -74.120 -16.710 13.529 1.00 33.41 260 SER A O 1
ATOM 1922 N N . ALA A 1 261 ? -74.404 -16.966 15.687 1.00 31.77 261 ALA A N 1
ATOM 1923 C CA . ALA A 1 261 ? -74.710 -18.030 16.660 1.00 31.77 261 ALA A CA 1
ATOM 1924 C C . ALA A 1 261 ? -74.407 -19.441 16.086 1.00 31.77 261 ALA A C 1
ATOM 1926 O O . ALA A 1 261 ? -74.881 -19.744 15.000 1.00 31.77 261 ALA A O 1
ATOM 1927 N N . ALA A 1 262 ? -73.661 -20.345 16.737 1.00 31.27 262 ALA A N 1
ATOM 1928 C CA . ALA A 1 262 ? -72.929 -20.292 18.014 1.00 31.27 262 ALA A CA 1
ATOM 1929 C C . ALA A 1 262 ? -71.889 -21.455 18.106 1.00 31.27 262 ALA A C 1
ATOM 1931 O O . ALA A 1 262 ? -71.647 -22.142 17.120 1.00 31.27 262 ALA A O 1
ATOM 1932 N N . GLU A 1 263 ? -71.351 -21.674 19.315 1.00 29.55 263 GLU A N 1
ATOM 1933 C CA . GLU A 1 263 ? -70.728 -22.912 19.845 1.00 29.55 263 GLU A CA 1
ATOM 1934 C C . GLU A 1 263 ? -69.208 -23.179 19.672 1.00 29.55 263 GLU A C 1
ATOM 1936 O O . GLU A 1 263 ? -68.643 -23.338 18.593 1.00 29.55 263 GLU A O 1
ATOM 1941 N N . THR A 1 264 ? -68.571 -23.309 20.841 1.00 36.84 264 THR A N 1
ATOM 1942 C CA . THR A 1 264 ? -67.352 -24.071 21.190 1.00 36.84 264 THR A CA 1
ATOM 1943 C C . THR A 1 264 ? -67.776 -25.122 22.251 1.00 36.84 264 THR A C 1
ATOM 1945 O O . THR A 1 264 ? -68.946 -25.078 22.645 1.00 36.84 264 THR A O 1
ATOM 1948 N N . PRO A 1 265 ? -66.923 -26.017 22.815 1.00 57.09 265 PRO A N 1
ATOM 1949 C CA . PRO A 1 265 ? -65.514 -26.366 22.551 1.00 57.09 265 PRO A CA 1
ATOM 1950 C C . PRO A 1 265 ? -65.295 -27.899 22.348 1.00 57.09 265 PRO A C 1
ATOM 1952 O O . PRO A 1 265 ? -66.251 -28.669 22.322 1.00 57.09 265 PRO A O 1
ATOM 1955 N N . GLY A 1 266 ? -64.044 -28.382 22.254 1.00 29.50 266 GLY A N 1
ATOM 1956 C CA . GLY A 1 266 ? -63.754 -29.831 22.251 1.00 29.50 266 GLY A CA 1
ATOM 1957 C C . GLY A 1 266 ? -62.262 -30.195 22.311 1.00 29.50 266 GLY A C 1
ATOM 1958 O O . GLY A 1 266 ? -61.455 -29.624 21.583 1.00 29.50 266 GLY A O 1
ATOM 1959 N N . ASP A 1 267 ? -61.909 -31.141 23.186 1.00 30.94 267 ASP A N 1
ATOM 1960 C CA . ASP A 1 267 ? -60.538 -31.475 23.607 1.00 30.94 267 ASP A CA 1
ATOM 1961 C C . ASP A 1 267 ? -59.883 -32.686 22.895 1.00 30.94 267 ASP A C 1
ATOM 1963 O O . ASP A 1 267 ? -60.551 -33.630 22.487 1.00 30.94 267 ASP A O 1
ATOM 1967 N N . ALA A 1 268 ? -58.543 -32.681 22.927 1.00 31.25 268 ALA A N 1
ATOM 1968 C CA . ALA A 1 268 ? -57.620 -33.821 23.092 1.00 31.25 268 ALA A CA 1
ATOM 1969 C C . ALA A 1 268 ? -57.406 -34.960 22.042 1.00 31.25 268 ALA A C 1
ATOM 1971 O O . ALA A 1 268 ? -58.306 -35.599 21.517 1.00 31.25 268 ALA A O 1
ATOM 1972 N N . ALA A 1 269 ? -56.112 -35.335 21.977 1.00 30.02 269 ALA A N 1
ATOM 1973 C CA . ALA A 1 269 ? -55.533 -36.689 21.846 1.00 30.02 269 ALA A CA 1
ATOM 1974 C C . ALA A 1 269 ? -55.330 -37.388 20.469 1.00 30.02 269 ALA A C 1
ATOM 1976 O O . ALA A 1 269 ? -56.219 -37.993 19.888 1.00 30.02 269 ALA A O 1
ATOM 1977 N N . SER A 1 270 ? -54.043 -37.470 20.089 1.00 30.09 270 SER A N 1
ATOM 1978 C CA . SER A 1 270 ? -53.286 -38.678 19.679 1.00 30.09 270 SER A CA 1
ATOM 1979 C C . SER A 1 270 ? -53.911 -39.770 18.785 1.00 30.09 270 SER A C 1
ATOM 1981 O O . SER A 1 270 ? -54.713 -40.560 19.271 1.00 30.09 270 SER A O 1
ATOM 1983 N N . ALA A 1 271 ? -53.268 -40.057 17.634 1.00 30.94 271 ALA A N 1
ATOM 1984 C CA . ALA A 1 271 ? -52.440 -41.279 17.476 1.00 30.94 271 ALA A CA 1
ATOM 1985 C C . ALA A 1 271 ? -51.716 -41.445 16.108 1.00 30.94 271 ALA A C 1
ATOM 1987 O O . ALA A 1 271 ? -52.337 -41.442 15.057 1.00 30.94 271 ALA A O 1
ATOM 1988 N N . LYS A 1 272 ? -50.406 -41.744 16.189 1.00 29.50 272 LYS A N 1
ATOM 1989 C CA . LYS A 1 272 ? -49.631 -42.778 15.449 1.00 29.50 272 LYS A CA 1
ATOM 1990 C C . LYS A 1 272 ? -49.791 -42.972 13.919 1.00 29.50 272 LYS A C 1
ATOM 1992 O O . LYS A 1 272 ? -50.781 -43.540 13.477 1.00 29.50 272 LYS A O 1
ATOM 1997 N N . SER A 1 273 ? -48.647 -42.921 13.218 1.00 34.19 273 SER A N 1
ATOM 1998 C CA . SER A 1 273 ? -48.152 -44.080 12.431 1.00 34.19 273 SER A CA 1
ATOM 1999 C C . SER A 1 273 ? -46.638 -44.025 12.118 1.00 34.19 273 SER A C 1
ATOM 2001 O O . SER A 1 273 ? -46.166 -43.012 11.619 1.00 34.19 273 SER A O 1
ATOM 2003 N N . SER A 1 274 ? -45.933 -45.146 12.386 1.00 36.75 274 SER A N 1
ATOM 2004 C CA . SER A 1 274 ? -44.635 -45.643 11.825 1.00 36.75 274 SER A CA 1
ATOM 2005 C C . SER A 1 274 ? -43.414 -44.691 11.721 1.00 36.75 274 SER A C 1
ATOM 2007 O O . SER A 1 274 ? -43.468 -43.706 11.000 1.00 36.75 274 SER A O 1
ATOM 2009 N N . ALA A 1 275 ? -42.275 -44.890 12.418 1.00 34.22 275 ALA A N 1
ATOM 2010 C CA . ALA A 1 275 ? -41.299 -46.017 12.385 1.00 34.22 275 ALA A CA 1
ATOM 2011 C C . ALA A 1 275 ? -40.615 -46.183 11.003 1.00 34.22 275 ALA A C 1
ATOM 2013 O O . ALA A 1 275 ? -41.323 -46.218 10.007 1.00 34.22 275 ALA A O 1
ATOM 2014 N N . SER A 1 276 ? -39.284 -46.282 10.828 1.00 32.31 276 SER A N 1
ATOM 2015 C CA . SER A 1 276 ? -38.142 -46.768 11.654 1.00 32.31 276 SER A CA 1
ATOM 2016 C C . SER A 1 276 ? -36.895 -45.875 11.391 1.00 32.31 276 SER A C 1
ATOM 2018 O O . SER A 1 276 ? -36.769 -45.382 10.276 1.00 32.31 276 SER A O 1
ATOM 2020 N N . SER A 1 277 ? -35.999 -45.484 12.318 1.00 34.56 277 SER A N 1
ATOM 2021 C CA . SER A 1 277 ? -35.092 -46.232 13.235 1.00 34.56 277 SER A CA 1
ATOM 2022 C C . SER A 1 277 ? -34.025 -47.081 12.493 1.00 34.56 277 SER A C 1
ATOM 2024 O O . SER A 1 277 ? -34.391 -47.774 11.550 1.00 34.56 277 SER A O 1
ATOM 2026 N N . ALA A 1 278 ? -32.719 -47.104 12.837 1.00 36.38 278 ALA A N 1
ATOM 2027 C CA . ALA A 1 278 ? -32.022 -46.674 14.071 1.00 36.38 278 ALA A CA 1
ATOM 2028 C C . ALA A 1 278 ? -30.521 -46.243 13.878 1.00 36.38 278 ALA A C 1
ATOM 2030 O O . ALA A 1 278 ? -29.955 -46.508 12.818 1.00 36.38 278 ALA A O 1
ATOM 2031 N N . PRO A 1 279 ? -29.863 -45.626 14.898 1.00 52.00 279 PRO A N 1
ATOM 2032 C CA . PRO A 1 279 ? -28.457 -45.162 14.886 1.00 52.00 279 PRO A CA 1
ATOM 2033 C C . PRO A 1 279 ? -27.530 -45.830 15.943 1.00 52.00 279 PRO A C 1
ATOM 2035 O O . PRO A 1 279 ? -28.013 -46.499 16.853 1.00 52.00 279 PRO A O 1
ATOM 2038 N N . VAL A 1 280 ? -26.212 -45.553 15.901 1.00 33.66 280 VAL A N 1
ATOM 2039 C CA . VAL A 1 280 ? -25.190 -45.857 16.947 1.00 33.66 280 VAL A CA 1
ATOM 2040 C C . VAL A 1 280 ? -24.014 -44.848 16.827 1.00 33.66 280 VAL A C 1
ATOM 2042 O O . VAL A 1 280 ? -23.723 -44.448 15.706 1.00 33.66 280 VAL A O 1
ATOM 2045 N N . ALA A 1 281 ? -23.203 -44.460 17.831 1.00 35.72 281 ALA A N 1
ATOM 2046 C CA . ALA A 1 281 ? -23.423 -43.990 19.220 1.00 35.72 281 ALA A CA 1
ATOM 2047 C C . ALA A 1 281 ? -22.074 -43.451 19.807 1.00 35.72 281 ALA A C 1
ATOM 2049 O O . ALA A 1 281 ? -21.045 -44.083 19.566 1.00 35.72 281 ALA A O 1
ATOM 2050 N N . PRO A 1 282 ? -22.018 -42.349 20.595 1.00 38.25 282 PRO A N 1
ATOM 2051 C CA . PRO A 1 282 ? -20.780 -41.872 21.237 1.00 38.25 282 PRO A CA 1
ATOM 2052 C C . PRO A 1 282 ? -20.582 -42.436 22.662 1.00 38.25 282 PRO A C 1
ATOM 2054 O O . PRO A 1 282 ? -21.532 -42.529 23.442 1.00 38.25 282 PRO A O 1
ATOM 2057 N N . ALA A 1 283 ? -19.339 -42.765 23.036 1.00 35.88 283 ALA A N 1
ATOM 2058 C CA . ALA A 1 283 ? -18.996 -43.344 24.344 1.00 35.88 283 ALA A CA 1
ATOM 2059 C C . ALA A 1 283 ? -18.573 -42.296 25.401 1.00 35.88 283 ALA A C 1
ATOM 2061 O O . ALA A 1 283 ? -18.017 -41.247 25.075 1.00 35.88 283 ALA A O 1
ATOM 2062 N N . LYS A 1 284 ? -18.836 -42.593 26.686 1.00 31.80 284 LYS A N 1
ATOM 2063 C CA . LYS A 1 284 ? -18.615 -41.706 27.849 1.00 31.80 284 LYS A CA 1
ATOM 2064 C C . LYS A 1 284 ? -17.368 -42.057 28.685 1.00 31.80 284 LYS A C 1
ATOM 2066 O O . LYS A 1 284 ? -16.783 -43.125 28.574 1.00 31.80 284 LYS A O 1
ATOM 2071 N N . SER A 1 285 ? -17.026 -41.114 29.563 1.00 35.00 285 SER A N 1
ATOM 2072 C CA . SER A 1 285 ? -15.900 -41.039 30.507 1.00 35.00 285 SER A CA 1
ATOM 2073 C C . SER A 1 285 ? -15.969 -41.895 31.789 1.00 35.00 285 SER A C 1
ATOM 2075 O O . SER A 1 285 ? -17.053 -42.083 32.339 1.00 35.00 285 SER A O 1
ATOM 2077 N N . GLY A 1 286 ? -14.798 -42.142 32.403 1.00 28.75 286 GLY A N 1
ATOM 2078 C CA . GLY A 1 286 ? -14.591 -42.272 33.865 1.00 28.75 286 GLY A CA 1
ATOM 2079 C C . GLY A 1 286 ? -13.359 -43.123 34.241 1.00 28.75 286 GLY A C 1
ATOM 2080 O O . GLY A 1 286 ? -12.950 -43.942 33.431 1.00 28.75 286 GLY A O 1
ATOM 2081 N N . LYS A 1 287 ? -12.720 -43.038 35.425 1.00 34.12 287 LYS A N 1
ATOM 2082 C CA . LYS A 1 287 ? -12.492 -41.959 36.430 1.00 34.12 287 LYS A CA 1
ATOM 2083 C C . LYS A 1 287 ? -11.353 -42.441 37.387 1.00 34.12 287 LYS A C 1
ATOM 2085 O O . LYS A 1 287 ? -11.139 -43.641 37.463 1.00 34.12 287 LYS A O 1
ATOM 2090 N N . THR A 1 288 ? -10.702 -41.541 38.155 1.00 32.84 288 THR A N 1
ATOM 2091 C CA . THR A 1 288 ? -9.786 -41.784 39.328 1.00 32.84 288 THR A CA 1
ATOM 2092 C C . THR A 1 288 ? -8.485 -42.600 39.093 1.00 32.84 288 THR A C 1
ATOM 2094 O O . THR A 1 288 ? -8.555 -43.711 38.607 1.00 32.84 288 THR A O 1
ATOM 2097 N N . GLY A 1 289 ? -7.244 -42.227 39.448 1.00 29.33 289 GLY A N 1
ATOM 2098 C CA . GLY A 1 289 ? -6.668 -41.167 40.288 1.00 29.33 289 GLY A CA 1
ATOM 2099 C C . GLY A 1 289 ? -5.772 -41.732 41.420 1.00 29.33 289 GLY A C 1
ATOM 2100 O O . GLY A 1 289 ? -6.335 -42.306 42.345 1.00 29.33 289 GLY A O 1
ATOM 2101 N N . LYS A 1 290 ? -4.431 -41.520 41.398 1.00 31.67 290 LYS A N 1
ATOM 2102 C CA . LYS A 1 290 ? -3.567 -41.187 42.579 1.00 31.67 290 LYS A CA 1
ATOM 2103 C C . LYS A 1 290 ? -2.039 -41.082 42.300 1.00 31.67 290 LYS A C 1
ATOM 2105 O O . LYS A 1 290 ? -1.432 -41.998 41.771 1.00 31.67 290 LYS A O 1
ATOM 2110 N N . THR A 1 291 ? -1.456 -39.959 42.749 1.00 33.03 291 THR A N 1
ATOM 2111 C CA . THR A 1 291 ? -0.117 -39.725 43.371 1.00 33.03 291 THR A CA 1
ATOM 2112 C C . THR A 1 291 ? 1.142 -40.548 43.004 1.00 33.03 291 THR A C 1
ATOM 2114 O O . THR A 1 291 ? 1.209 -41.736 43.297 1.00 33.03 291 THR A O 1
ATOM 2117 N N . GLY A 1 292 ? 2.234 -39.852 42.627 1.00 28.08 292 GLY A N 1
ATOM 2118 C CA . GLY A 1 292 ? 3.627 -40.341 42.748 1.00 28.08 292 GLY A CA 1
ATOM 2119 C C . GLY A 1 292 ? 4.674 -39.512 41.971 1.00 28.08 292 GLY A C 1
ATOM 2120 O O . GLY A 1 292 ? 4.495 -39.262 40.785 1.00 28.08 292 GLY A O 1
ATOM 2121 N N . LYS A 1 293 ? 5.775 -39.085 42.614 1.00 31.14 293 LYS A N 1
ATOM 2122 C CA . LYS A 1 293 ? 6.933 -38.356 42.024 1.00 31.14 293 LYS A CA 1
ATOM 2123 C C . LYS A 1 293 ? 8.231 -38.853 42.714 1.00 31.14 293 LYS A C 1
ATOM 2125 O O . LYS A 1 293 ? 8.123 -39.396 43.808 1.00 31.14 293 LYS A O 1
ATOM 2130 N N . PRO A 1 294 ? 9.442 -38.549 42.209 1.00 47.53 294 PRO A N 1
ATOM 2131 C CA . PRO A 1 294 ? 10.144 -39.157 41.071 1.00 47.53 294 PRO A CA 1
ATOM 2132 C C . PRO A 1 294 ? 11.373 -40.005 41.501 1.00 47.53 294 PRO A C 1
ATOM 2134 O O . PRO A 1 294 ? 11.825 -39.909 42.639 1.00 47.53 294 PRO A O 1
ATOM 2137 N N . ALA A 1 295 ? 12.012 -40.729 40.571 1.00 32.34 295 ALA A N 1
ATOM 2138 C CA . ALA A 1 295 ? 13.331 -41.347 40.791 1.00 32.34 295 ALA A CA 1
ATOM 2139 C C . ALA A 1 295 ? 14.270 -41.215 39.570 1.00 32.34 295 ALA A C 1
ATOM 2141 O O . ALA A 1 295 ? 13.824 -41.235 38.425 1.00 32.34 295 ALA A O 1
ATOM 2142 N N . LYS A 1 296 ? 15.578 -41.066 39.831 1.00 32.41 296 LYS A N 1
ATOM 2143 C CA . LYS A 1 296 ? 16.679 -41.003 38.843 1.00 32.41 296 LYS A CA 1
ATOM 2144 C C . LYS A 1 296 ? 17.211 -42.413 38.535 1.00 32.41 296 LYS A C 1
ATOM 2146 O O . LYS A 1 296 ? 17.308 -43.197 39.472 1.00 32.41 296 LYS A O 1
ATOM 2151 N N . SER A 1 297 ? 17.699 -42.684 37.313 1.00 31.86 297 SER A N 1
ATOM 2152 C CA . SER A 1 297 ? 18.694 -43.756 37.067 1.00 31.86 297 SER A CA 1
ATOM 2153 C C . SER A 1 297 ? 19.466 -43.626 35.729 1.00 31.86 297 SER A C 1
ATOM 2155 O O . SER A 1 297 ? 18.944 -43.872 34.650 1.00 31.86 297 SER A O 1
ATOM 2157 N N . THR A 1 298 ? 20.710 -43.153 35.849 1.00 32.84 298 THR A N 1
ATOM 2158 C CA . THR A 1 298 ? 21.990 -43.524 35.185 1.00 32.84 298 THR A CA 1
ATOM 2159 C C . THR A 1 298 ? 22.101 -44.221 33.801 1.00 32.84 298 THR A C 1
ATOM 2161 O O . THR A 1 298 ? 21.885 -45.418 33.662 1.00 32.84 298 THR A O 1
ATOM 2164 N N . ARG A 1 299 ? 22.704 -43.483 32.850 1.00 32.38 299 ARG A N 1
ATOM 2165 C CA . ARG A 1 299 ? 23.922 -43.765 32.028 1.00 32.38 299 ARG A CA 1
ATOM 2166 C C . ARG A 1 299 ? 24.484 -45.210 31.880 1.00 32.38 299 ARG A C 1
ATOM 2168 O O . ARG A 1 299 ? 25.129 -45.696 32.803 1.00 32.38 299 ARG A O 1
ATOM 2175 N N . SER A 1 300 ? 24.524 -45.713 30.635 1.00 34.16 300 SER A N 1
ATOM 2176 C CA . SER A 1 300 ? 25.628 -46.461 29.956 1.00 34.16 300 SER A CA 1
ATOM 2177 C C . SER A 1 300 ? 25.209 -46.783 28.494 1.00 34.16 300 SER A C 1
ATOM 2179 O O . SER A 1 300 ? 24.023 -46.731 28.199 1.00 34.16 300 SER A O 1
ATOM 2181 N N . GLY A 1 301 ? 26.058 -47.067 27.491 1.00 29.83 301 GLY A N 1
ATOM 2182 C CA . GLY A 1 301 ? 27.520 -46.957 27.362 1.00 29.83 301 GLY A CA 1
ATOM 2183 C C . GLY A 1 301 ? 28.136 -48.025 26.425 1.00 29.83 301 GLY A C 1
ATOM 2184 O O . GLY A 1 301 ? 28.222 -49.172 26.843 1.00 29.83 301 GLY A O 1
ATOM 2185 N N . LYS A 1 302 ? 28.677 -47.626 25.249 1.00 32.62 302 LYS A N 1
ATOM 2186 C CA . LYS A 1 302 ? 29.321 -48.462 24.180 1.00 32.62 302 LYS A CA 1
ATOM 2187 C C . LYS A 1 302 ? 28.345 -49.352 23.369 1.00 32.62 302 LYS A C 1
ATOM 2189 O O . LYS A 1 302 ? 27.310 -49.736 23.882 1.00 32.62 302 LYS A O 1
ATOM 2194 N N . GLY A 1 303 ? 28.596 -49.726 22.106 1.00 27.97 303 GLY A N 1
ATOM 2195 C CA . GLY A 1 303 ? 29.674 -49.371 21.164 1.00 27.97 303 GLY A CA 1
ATOM 2196 C C . GLY A 1 303 ? 30.111 -50.572 20.298 1.00 27.97 303 GLY A C 1
ATOM 2197 O O . GLY A 1 303 ? 30.561 -51.568 20.850 1.00 27.97 303 GLY A O 1
ATOM 2198 N N . GLY A 1 304 ? 30.025 -50.479 18.962 1.00 28.17 304 GLY A N 1
ATOM 2199 C CA . GLY A 1 304 ? 30.425 -51.544 18.020 1.00 28.17 304 GLY A CA 1
ATOM 2200 C C . GLY A 1 304 ? 30.427 -51.056 16.562 1.00 28.17 304 GLY A C 1
ATOM 2201 O O . GLY A 1 304 ? 29.597 -50.225 16.201 1.00 28.17 304 GLY A O 1
ATOM 2202 N N . LYS A 1 305 ? 31.392 -51.498 15.741 1.00 31.66 305 LYS A N 1
ATOM 2203 C CA . LYS A 1 305 ? 31.731 -50.908 14.426 1.00 31.66 305 LYS A CA 1
ATOM 2204 C C . LYS A 1 305 ? 31.485 -51.853 13.234 1.00 31.66 305 LYS A C 1
ATOM 2206 O O . LYS A 1 305 ? 31.830 -53.021 13.310 1.00 31.66 305 LYS A O 1
ATOM 2211 N N . ALA A 1 306 ? 31.102 -51.225 12.117 1.00 31.78 306 ALA A N 1
ATOM 2212 C CA . ALA A 1 306 ? 31.528 -51.473 10.728 1.00 31.78 306 ALA A CA 1
ATOM 2213 C C . ALA A 1 306 ? 31.173 -52.784 9.983 1.00 31.78 306 ALA A C 1
ATOM 2215 O O . ALA A 1 306 ? 31.710 -53.846 10.270 1.00 31.78 306 ALA A O 1
ATOM 2216 N N . ALA A 1 307 ? 30.490 -52.610 8.842 1.00 31.62 307 ALA A N 1
ATOM 2217 C CA . ALA A 1 307 ? 31.005 -53.003 7.521 1.00 31.62 307 ALA A CA 1
ATOM 2218 C C . ALA A 1 307 ? 30.414 -52.089 6.417 1.00 31.62 307 ALA A C 1
ATOM 2220 O O . ALA A 1 307 ? 29.286 -51.617 6.540 1.00 31.62 307 ALA A O 1
ATOM 2221 N N . LYS A 1 308 ? 31.189 -51.818 5.358 1.00 32.62 308 LYS A N 1
ATOM 2222 C CA . LYS A 1 308 ? 30.821 -51.103 4.108 1.00 32.62 308 LYS A CA 1
ATOM 2223 C C . LYS A 1 308 ? 31.166 -52.054 2.939 1.00 32.62 308 LYS A C 1
ATOM 2225 O O . LYS A 1 308 ? 32.025 -52.911 3.161 1.00 32.62 308 LYS A O 1
ATOM 2230 N N . PRO A 1 309 ? 30.564 -51.944 1.737 1.00 40.66 309 PRO A N 1
ATOM 2231 C CA . PRO A 1 309 ? 31.052 -50.978 0.729 1.00 40.66 309 PRO A CA 1
ATOM 2232 C C . PRO A 1 309 ? 29.916 -50.340 -0.134 1.00 40.66 309 PRO A C 1
ATOM 2234 O O . PRO A 1 309 ? 28.797 -50.827 -0.115 1.00 40.66 309 PRO A O 1
ATOM 2237 N N . ALA A 1 310 ? 30.090 -49.110 -0.655 1.00 33.56 310 ALA A N 1
ATOM 2238 C CA . ALA A 1 310 ? 30.301 -48.758 -2.089 1.00 33.56 310 ALA A CA 1
ATOM 2239 C C . ALA A 1 310 ? 29.041 -48.883 -2.990 1.00 33.56 310 ALA A C 1
ATOM 2241 O O . ALA A 1 310 ? 28.325 -49.863 -2.867 1.00 33.56 310 ALA A O 1
ATOM 2242 N N . THR A 1 311 ? 28.695 -47.983 -3.925 1.00 33.47 311 THR A N 1
ATOM 2243 C CA . THR A 1 311 ? 29.254 -46.702 -4.445 1.00 33.47 311 THR A CA 1
ATOM 2244 C C . THR A 1 311 ? 28.202 -46.071 -5.375 1.00 33.47 311 THR A C 1
ATOM 2246 O O . THR A 1 311 ? 27.616 -46.842 -6.124 1.00 33.47 311 THR A O 1
ATOM 2249 N N . SER A 1 312 ? 28.056 -44.734 -5.410 1.00 34.59 312 SER A N 1
ATOM 2250 C CA . SER A 1 312 ? 27.996 -43.908 -6.649 1.00 34.59 312 SER A CA 1
ATOM 2251 C C . SER A 1 312 ? 27.459 -42.486 -6.396 1.00 34.59 312 SER A C 1
ATOM 2253 O O . SER A 1 312 ? 26.312 -42.328 -5.988 1.00 34.59 312 SER A O 1
ATOM 2255 N N . ASP A 1 313 ? 28.294 -41.506 -6.740 1.00 35.03 313 ASP A N 1
ATOM 2256 C CA . ASP A 1 313 ? 27.980 -40.189 -7.321 1.00 35.03 313 ASP A CA 1
ATOM 2257 C C . ASP A 1 313 ? 27.224 -39.105 -6.526 1.00 35.03 313 ASP A C 1
ATOM 2259 O O . ASP A 1 313 ? 26.492 -39.341 -5.568 1.00 35.03 313 ASP A O 1
ATOM 2263 N N . ALA A 1 314 ? 27.526 -37.860 -6.907 1.00 33.50 314 ALA A N 1
ATOM 2264 C CA . ALA A 1 314 ? 27.326 -36.637 -6.136 1.00 33.50 314 ALA A CA 1
ATOM 2265 C C . ALA A 1 314 ? 26.944 -35.451 -7.038 1.00 33.50 314 ALA A C 1
ATOM 2267 O O . ALA A 1 314 ? 27.250 -35.477 -8.228 1.00 33.50 314 ALA A O 1
ATOM 2268 N N . GLN A 1 315 ? 26.328 -34.431 -6.426 1.00 34.03 315 GLN A N 1
ATOM 2269 C CA . GLN A 1 315 ? 26.408 -32.975 -6.677 1.00 34.03 315 GLN A CA 1
ATOM 2270 C C . GLN A 1 315 ? 25.160 -32.344 -6.027 1.00 34.03 315 GLN A C 1
ATOM 2272 O O . GLN A 1 315 ? 24.042 -32.572 -6.476 1.00 34.03 315 GLN A O 1
ATOM 2277 N N . ASP A 1 316 ? 25.255 -31.812 -4.809 1.00 34.38 316 ASP A N 1
ATOM 2278 C CA . ASP A 1 316 ? 25.867 -30.529 -4.400 1.00 34.38 316 ASP A CA 1
ATOM 2279 C C . ASP A 1 316 ? 24.819 -29.403 -4.348 1.00 34.38 316 ASP A C 1
ATOM 2281 O O . ASP A 1 316 ? 24.543 -28.704 -5.323 1.00 34.38 316 ASP A O 1
ATOM 2285 N N . GLU A 1 317 ? 24.237 -29.229 -3.158 1.00 36.06 317 GLU A N 1
ATOM 2286 C CA . GLU A 1 317 ? 23.405 -28.078 -2.808 1.00 36.06 317 GLU A CA 1
ATOM 2287 C C . GLU A 1 317 ? 24.293 -26.861 -2.502 1.00 36.06 317 GLU A C 1
ATOM 2289 O O . GLU A 1 317 ? 25.184 -26.924 -1.652 1.00 36.06 317 GLU A O 1
ATOM 2294 N N . ILE A 1 318 ? 24.035 -25.722 -3.151 1.00 37.56 318 ILE A N 1
ATOM 2295 C CA . ILE A 1 318 ? 24.771 -24.479 -2.884 1.00 37.56 318 ILE A CA 1
ATOM 2296 C C . ILE A 1 318 ? 24.078 -23.697 -1.762 1.00 37.56 318 ILE A C 1
ATOM 2298 O O . ILE A 1 318 ? 22.996 -23.143 -1.946 1.00 37.56 318 ILE A O 1
ATOM 2302 N N . ASN A 1 319 ? 24.749 -23.616 -0.613 1.00 37.41 319 ASN A N 1
ATOM 2303 C CA . ASN A 1 319 ? 24.393 -22.779 0.533 1.00 37.41 319 ASN A CA 1
ATOM 2304 C C . ASN A 1 319 ? 25.022 -21.371 0.394 1.00 37.41 319 ASN A C 1
ATOM 2306 O O . ASN A 1 319 ? 26.248 -21.259 0.474 1.00 37.41 319 ASN A O 1
ATOM 2310 N N . PRO A 1 320 ? 24.239 -20.287 0.227 1.00 39.88 320 PRO A N 1
ATOM 2311 C CA . PRO A 1 320 ? 24.769 -18.941 0.040 1.00 39.88 320 PRO A CA 1
ATOM 2312 C C . PRO A 1 320 ? 24.836 -18.154 1.362 1.00 39.88 320 PRO A C 1
ATOM 2314 O O . PRO A 1 320 ? 24.199 -17.108 1.485 1.00 39.88 320 PRO A O 1
ATOM 2317 N N . ASN A 1 321 ? 25.585 -18.631 2.366 1.00 38.69 321 ASN A N 1
ATOM 2318 C CA . ASN A 1 321 ? 25.817 -17.838 3.582 1.00 38.69 321 ASN A CA 1
ATOM 2319 C C . ASN A 1 321 ? 27.132 -18.167 4.323 1.00 38.69 321 ASN A C 1
ATOM 2321 O O . ASN A 1 321 ? 27.122 -18.801 5.378 1.00 38.69 321 ASN A O 1
ATOM 2325 N N . ALA A 1 322 ? 28.272 -17.726 3.778 1.00 34.44 322 ALA A N 1
ATOM 2326 C CA . ALA A 1 322 ? 29.547 -17.643 4.502 1.00 34.44 322 ALA A CA 1
ATOM 2327 C C . ALA A 1 322 ? 30.545 -16.716 3.783 1.00 34.44 322 ALA A C 1
ATOM 2329 O O . ALA A 1 322 ? 30.966 -17.047 2.684 1.00 34.44 322 ALA A O 1
ATOM 2330 N N . HIS A 1 323 ? 30.906 -15.588 4.409 1.00 37.41 323 HIS A N 1
ATOM 2331 C CA . HIS A 1 323 ? 32.173 -14.825 4.328 1.00 37.41 323 HIS A CA 1
ATOM 2332 C C . HIS A 1 323 ? 31.937 -13.464 5.019 1.00 37.41 323 HIS A C 1
ATOM 2334 O O . HIS A 1 323 ? 30.948 -12.807 4.716 1.00 37.41 323 HIS A O 1
ATOM 2340 N N . SER A 1 324 ? 32.782 -12.917 5.893 1.00 39.66 324 SER A N 1
ATOM 2341 C CA . SER A 1 324 ? 33.807 -13.472 6.796 1.00 39.66 324 SER A CA 1
ATOM 2342 C C . SER A 1 324 ? 34.248 -12.317 7.705 1.00 39.66 324 SER A C 1
ATOM 2344 O O . SER A 1 324 ? 34.577 -11.251 7.187 1.00 39.66 324 SER A O 1
ATOM 2346 N N . GLU A 1 325 ? 34.274 -12.501 9.025 1.00 33.16 325 GLU A N 1
ATOM 2347 C CA . GLU A 1 325 ? 34.774 -11.467 9.943 1.00 33.16 325 GLU A CA 1
ATOM 2348 C C . GLU A 1 325 ? 36.302 -11.320 9.855 1.00 33.16 325 GLU A C 1
ATOM 2350 O O . GLU A 1 325 ? 37.027 -12.299 9.673 1.00 33.16 325 GLU A O 1
ATOM 2355 N N . GLY A 1 326 ? 36.795 -10.091 10.026 1.00 36.28 326 GLY A N 1
ATOM 2356 C CA . GLY A 1 326 ? 38.219 -9.770 10.098 1.00 36.28 326 GLY A CA 1
ATOM 2357 C C . GLY A 1 326 ? 38.422 -8.457 10.848 1.00 36.28 326 GLY A C 1
ATOM 2358 O O . GLY A 1 326 ? 38.094 -7.392 10.332 1.00 36.28 326 GLY A O 1
ATOM 2359 N N . ALA A 1 327 ? 38.912 -8.539 12.086 1.00 35.25 327 ALA A N 1
ATOM 2360 C CA . ALA A 1 327 ? 39.076 -7.388 12.971 1.00 35.25 327 ALA A CA 1
ATOM 2361 C C . ALA A 1 327 ? 40.297 -6.522 12.603 1.00 35.25 327 ALA A C 1
ATOM 2363 O O . ALA A 1 327 ? 41.316 -7.029 12.136 1.00 35.25 327 ALA A O 1
ATOM 2364 N N . GLY A 1 328 ? 40.204 -5.219 12.880 1.00 33.62 328 GLY A N 1
ATOM 2365 C CA . GLY A 1 328 ? 41.267 -4.242 12.635 1.00 33.62 328 GLY A CA 1
ATOM 2366 C C . GLY A 1 328 ? 40.969 -2.905 13.310 1.00 33.62 328 GLY A C 1
ATOM 2367 O O . GLY A 1 328 ? 40.541 -1.958 12.660 1.00 33.62 328 GLY A O 1
ATOM 2368 N N . GLU A 1 329 ? 41.165 -2.842 14.624 1.00 36.34 329 GLU A N 1
ATOM 2369 C CA . GLU A 1 329 ? 41.058 -1.616 15.422 1.00 36.34 329 GLU A CA 1
ATOM 2370 C C . GLU A 1 329 ? 42.412 -0.890 15.455 1.00 36.34 329 GLU A C 1
ATOM 2372 O O . GLU A 1 329 ? 43.413 -1.550 15.722 1.00 36.34 329 GLU A O 1
ATOM 2377 N N . LEU A 1 330 ? 42.452 0.431 15.200 1.00 36.53 330 LEU A N 1
ATOM 2378 C CA . LEU A 1 330 ? 43.504 1.365 15.659 1.00 36.53 330 LEU A CA 1
ATOM 2379 C C . LEU A 1 330 ? 43.181 2.841 15.299 1.00 36.53 330 LEU A C 1
ATOM 2381 O O . LEU A 1 330 ? 43.162 3.211 14.132 1.00 36.53 330 LEU A O 1
ATOM 2385 N N . LEU A 1 331 ? 42.961 3.645 16.348 1.00 36.06 331 LEU A N 1
ATOM 2386 C CA . LEU A 1 331 ? 43.069 5.112 16.537 1.00 36.06 331 LEU A CA 1
ATOM 2387 C C . LEU A 1 331 ? 42.814 6.148 15.403 1.00 36.06 331 LEU A C 1
ATOM 2389 O O . LEU A 1 331 ? 43.368 6.113 14.310 1.00 36.06 331 LEU A O 1
ATOM 2393 N N . ALA A 1 332 ? 42.095 7.212 15.794 1.00 42.91 332 ALA A N 1
ATOM 2394 C CA . ALA A 1 332 ? 41.937 8.481 15.071 1.00 42.91 332 ALA A CA 1
ATOM 2395 C C . ALA A 1 332 ? 43.191 9.387 15.123 1.00 42.91 332 ALA A C 1
ATOM 2397 O O . ALA A 1 332 ? 44.049 9.214 15.994 1.00 42.91 332 ALA A O 1
ATOM 2398 N N . PRO A 1 333 ? 43.255 10.419 14.255 1.00 45.03 333 PRO A N 1
ATOM 2399 C CA . PRO A 1 333 ? 43.230 11.781 14.813 1.00 45.03 333 PRO A CA 1
ATOM 2400 C C . PRO A 1 333 ? 42.436 12.833 14.001 1.00 45.03 333 PRO A C 1
ATOM 2402 O O . PRO A 1 333 ? 42.507 12.906 12.777 1.00 45.03 333 PRO A O 1
ATOM 2405 N N . GLU A 1 334 ? 41.765 13.730 14.728 1.00 42.75 334 GLU A N 1
ATOM 2406 C CA . GLU A 1 334 ? 41.482 15.128 14.335 1.00 42.75 334 GLU A CA 1
ATOM 2407 C C . GLU A 1 334 ? 42.604 16.046 14.903 1.00 42.75 334 GLU A C 1
ATOM 2409 O O . GLU A 1 334 ? 43.403 15.541 15.700 1.00 42.75 334 GLU A O 1
ATOM 2414 N N . PRO A 1 335 ? 42.690 17.374 14.621 1.00 53.56 335 PRO A N 1
ATOM 2415 C CA . PRO A 1 335 ? 41.825 18.231 13.787 1.00 53.56 335 PRO A CA 1
ATOM 2416 C C . PRO A 1 335 ? 42.588 19.155 12.795 1.00 53.56 335 PRO A C 1
ATOM 2418 O O . PRO A 1 335 ? 43.804 19.312 12.879 1.00 53.56 335 PRO A O 1
ATOM 2421 N N . ALA A 1 336 ? 41.860 19.897 11.944 1.00 37.50 336 ALA A N 1
ATOM 2422 C CA . ALA A 1 336 ? 42.311 21.210 11.441 1.00 37.50 336 ALA A CA 1
ATOM 2423 C C . ALA A 1 336 ? 41.152 22.075 10.901 1.00 37.50 336 ALA A C 1
ATOM 2425 O O . ALA A 1 336 ? 40.520 21.735 9.904 1.00 37.50 336 ALA A O 1
ATOM 2426 N N . ALA A 1 337 ? 40.921 23.245 11.507 1.00 47.19 337 ALA A N 1
ATOM 2427 C CA . ALA A 1 337 ? 40.014 24.270 10.983 1.00 47.19 337 ALA A CA 1
ATOM 2428 C C . ALA A 1 337 ? 40.783 25.350 10.190 1.00 47.19 337 ALA A C 1
ATOM 2430 O O . ALA A 1 337 ? 41.859 25.760 10.633 1.00 47.19 337 ALA A O 1
ATOM 2431 N N . PRO A 1 338 ? 40.242 25.892 9.081 1.00 51.38 338 PRO A N 1
ATOM 2432 C CA . PRO A 1 338 ? 40.757 27.112 8.466 1.00 51.38 338 PRO A CA 1
ATOM 2433 C C . PRO A 1 338 ? 40.129 28.376 9.083 1.00 51.38 338 PRO A C 1
ATOM 2435 O O . PRO A 1 338 ? 38.951 28.419 9.444 1.00 51.38 338 PRO A O 1
ATOM 2438 N N . ALA A 1 339 ? 40.943 29.423 9.214 1.00 42.91 339 ALA A N 1
ATOM 2439 C CA . ALA A 1 339 ? 40.622 30.624 9.979 1.00 42.91 339 ALA A CA 1
ATOM 2440 C C . ALA A 1 339 ? 39.700 31.625 9.256 1.00 42.91 339 ALA A C 1
ATOM 2442 O O . ALA A 1 339 ? 39.705 31.757 8.033 1.00 42.91 339 ALA A O 1
ATOM 2443 N N . LYS A 1 340 ? 38.997 32.440 10.053 1.00 40.88 340 LYS A N 1
ATOM 2444 C CA . LYS A 1 340 ? 38.429 33.717 9.598 1.00 40.88 340 LYS A CA 1
ATOM 2445 C C . LYS A 1 340 ? 39.568 34.703 9.322 1.00 40.88 340 LYS A C 1
ATOM 2447 O O . LYS A 1 340 ? 40.349 34.982 10.230 1.00 40.88 340 LYS A O 1
ATOM 2452 N N . SER A 1 341 ? 39.597 35.317 8.143 1.00 51.72 341 SER A N 1
ATOM 2453 C CA . SER A 1 341 ? 40.311 36.578 7.916 1.00 51.72 341 SER A CA 1
ATOM 2454 C C . SER A 1 341 ? 39.309 37.691 7.600 1.00 51.72 341 SER A C 1
ATOM 2456 O O . SER A 1 341 ? 38.283 37.478 6.956 1.00 51.72 341 SER A O 1
ATOM 2458 N N . ALA A 1 342 ? 39.573 38.885 8.126 1.00 46.81 342 ALA A N 1
ATOM 2459 C CA . ALA A 1 342 ? 38.747 40.070 7.938 1.00 46.81 342 ALA A CA 1
ATOM 2460 C C . ALA A 1 342 ? 39.641 41.311 7.839 1.00 46.81 342 ALA A C 1
ATOM 2462 O O . ALA A 1 342 ? 40.713 41.339 8.443 1.00 46.81 342 ALA A O 1
ATOM 2463 N N . LYS A 1 343 ? 39.116 42.361 7.182 1.00 43.62 343 LYS A N 1
ATOM 2464 C CA . LYS A 1 343 ? 39.770 43.648 6.839 1.00 43.62 343 LYS A CA 1
ATOM 2465 C C . LYS A 1 343 ? 40.709 43.544 5.608 1.00 43.62 343 LYS A C 1
ATOM 2467 O O . LYS A 1 343 ? 41.283 42.493 5.372 1.00 43.62 343 LYS A O 1
ATOM 2472 N N . ALA A 1 344 ? 40.883 44.582 4.778 1.00 45.84 344 ALA A N 1
ATOM 2473 C CA . ALA A 1 344 ? 40.435 45.977 4.904 1.00 45.84 344 ALA A CA 1
ATOM 2474 C C . ALA A 1 344 ? 40.055 46.642 3.557 1.00 45.84 344 ALA A C 1
ATOM 2476 O O . ALA A 1 344 ? 40.255 46.090 2.481 1.00 45.84 344 ALA A O 1
ATOM 2477 N N . ARG A 1 345 ? 39.510 47.862 3.663 1.00 51.22 345 ARG A N 1
ATOM 2478 C CA . ARG A 1 345 ? 39.126 48.792 2.581 1.00 51.22 345 ARG A CA 1
ATOM 2479 C C . ARG A 1 345 ? 40.345 49.356 1.828 1.00 51.22 345 ARG A C 1
ATOM 2481 O O . ARG A 1 345 ? 41.344 49.620 2.486 1.00 51.22 345 ARG A O 1
ATOM 2488 N N . HIS A 1 346 ? 40.191 49.681 0.535 1.00 45.88 346 HIS A N 1
ATOM 2489 C CA . HIS A 1 346 ? 40.345 51.043 -0.041 1.00 45.88 346 HIS A CA 1
ATOM 2490 C C . HIS A 1 346 ? 40.643 51.041 -1.557 1.00 45.88 346 HIS A C 1
ATOM 2492 O O . HIS A 1 346 ? 41.804 50.963 -1.955 1.00 45.88 346 HIS A O 1
ATOM 2498 N N . LYS A 1 347 ? 39.628 51.280 -2.392 1.00 52.34 347 LYS A N 1
ATOM 2499 C CA . LYS A 1 347 ? 39.431 52.519 -3.173 1.00 52.34 347 LYS A CA 1
ATOM 2500 C C . LYS A 1 347 ? 38.109 52.448 -3.934 1.00 52.34 347 LYS A C 1
ATOM 2502 O O . LYS A 1 347 ? 37.656 51.311 -4.177 1.00 52.34 347 LYS A O 1
#

=== Feature glossary ===
Key to the feature types in this record:

pLDDT. pLDDT is the predicted lDDT-Cα score: AlphaFold's confidence that the local environment of each residue (all inter-atomic distances within 15 Å) is correctly placed. It is a per-residue number between 0 and 100, with higher meaning more reliable.

Radius of gyration, Cα contacts, bounding box. The geometric summary reports three shape descriptors. Rg (radius of gyration) measures how spread out the Cα atoms are about their centre of mass; compact globular proteins have small Rg, elongated or unfolded ones large. Cα contacts (<8 Å, |i−j|>4) count long-range residue pairs in spatial proximity — high for tightly packed folds, near zero for rods or random coil. The bounding-box extents give the protein's footprint along x, y, z in Å.

Backbone torsions (φ/ψ). Backbone dihedral angles. Every residue except chain termini has a φ (preceding-C → N → Cα → C) and a ψ (N → Cα → C → next-N). They are reported in degrees following the IUPAC sign convention. Secondary structure is essentially a statement about which (φ, ψ) basin each residue occupies.

Contact-map, Ramachandran, and PAE plots. Plot images: a contact map (which residues are close in 3D, as an N×N binary image), a Ramachandran scatter (backbone torsion angles, revealing secondary-structure composition at a glance), and — for AlphaFold structures — a PAE heatmap (pairwise prediction confidence).

Predicted aligned error. Predicted Aligned Error (PAE) is an AlphaFold confidence matrix: entry (i, j) is the expected error in the position of residue j, in ångströms, when the prediction is superimposed on the true structure at residue i. Low PAE within a block of residues means that block is internally rigid and well-predicted; high PAE between two blocks means their relative placement is uncertain even if each block individually is confident.

Secondary structure (3-state, P-SEA). Three-state secondary structure (P-SEA) collapses the eight DSSP classes into helix (a), strand (b), and coil (c). P-SEA assigns these from Cα geometry alone — distances and angles — without requiring backbone oxygens, so it works on any Cα trace.

Solvent-accessible surface area. Solvent-accessible surface area (SASA) is the area in Å² traced out by the centre of a 1.4 Å probe sphere (a water molecule) rolled over the protein's van der Waals surface (Shrake–Rupley / Lee–Richards construction). Buried residues have near-zero SASA; fully exposed residues can exceed 200 Å². The total SASA scales roughly with the number of surface residues.

Foldseek 3Di. The Foldseek 3Di string encodes local tertiary geometry as a 20-letter alphabet — one character per residue — derived from the relative positions of nearby Cα atoms. Unlike the amino-acid sequence, 3Di is a direct function of the 3D structure, so two proteins with the same fold have similar 3Di strings even at low sequence identity.

B-factor. For experimental (PDB) structures, the B-factor (temperature factor) quantifies the positional spread of each atom in the crystal — a combination of thermal vibration and static disorder — in units of Å². High B-factors mark flexible loops or poorly resolved regions; low B-factors mark the rigid, well-ordered core.

mmCIF coordinates. The mmCIF block holds the 3D Cartesian coordinates of each backbone atom (N, Cα, C, O) in ångströms. mmCIF is the PDB's canonical archive format — a tagged-loop text representation of the atomic model.

InterPro / GO / CATH / organism. Functional annotations link the protein to curated databases. InterPro entries identify conserved domains and families by matching the sequence against member-database signatures (Pfam, PROSITE, CDD, …). Gene Ontology (GO) terms describe molecular function, biological process, and cellular component in a controlled vocabulary. CATH places the structure in a hierarchical fold classification (Class/Architecture/Topology/Homologous-superfamily). The organism is the source species.

Rendered structure images. Structure images are PyMOL renders from six orthogonal camera directions. Cartoon representation draws helices as coils and strands as arrows; sticks shows the backbone as bonds; surface shows the solvent-excluded envelope. Rainbow coloring maps sequence position to hue (blue→red, N→C); chain coloring assigns a distinct color per polypeptide.

Sequence. This is the polypeptide sequence — one letter per residue, N-terminus first. Length ranges from a few dozen residues for small domains to over a thousand for large multi-domain proteins.

Secondary structure (8-state, DSSP). The SS8 string is DSSP's per-residue secondary-structure call. α-helix (H) means an i→i+4 H-bond ladder; β-strand (E) means the residue participates in a β-sheet; 3₁₀ (G) and π (I) are tighter and wider helices; T/S are turns/bends; '-' is loop.

Nearest PDB structures. Structural nearest neighbors (via Foldseek easy-search vs the PDB). Reported per hit: target PDB id, E-value, and alignment TM-score. A TM-score above ~0.5 is the conventional threshold for 'same fold'.